Protein AF-A0A4Q7TFW2-F1 (afdb_monomer_lite)

Organism: NCBI:txid279828

Secondary structure (DSSP, 8-state):
---PPPEEEEEEEETTTTEEEEEEEETT-SS-EEEHHHHHHHTT------PEEEHHHHHHHHHH---TTHHHHHHHHHHHHHHIIIIIHHHHHHTPPPPP----SS-EEHHHHHHHHTTSTT----HHHIIIIIHHHTT-EEE-TTT--EEE-HHHHHTTSEEEE----TTT-----EEEE-HHHHHHHHHHTT--S----------------

Foldseek 3Di:
DPPAWDKAKWWDALPPPRAIKIWIDTHPDPAIWTQPVSLCVVLVHDDPDRDTHTPVRSLVVLVVRPDPCSVVCVVSVVVVRVVCVPPVVVVSVPPDDFDDDDDDPQWAALQRLQVLLVVQVLDHAHSCCVPPPVCVVVVQWDQDPRRSDIDGDPVCVVQVQWDFDQPQGPPGTGRPGGITGHPSNSVVVCVVSPGDDPRDPPPPPPPPPDPDD

Structure (mmCIF, N/CA/C/O backbone):
data_AF-A0A4Q7TFW2-F1
#
_entry.id   AF-A0A4Q7TFW2-F1
#
loop_
_atom_site.group_PDB
_atom_site.id
_atom_site.type_symbol
_atom_site.label_atom_id
_atom_site.label_alt_id
_atom_site.label_comp_id
_atom_site.label_asym_id
_atom_site.label_entity_id
_atom_site.label_seq_id
_atom_site.pdbx_PDB_ins_code
_atom_site.Cartn_x
_atom_site.Cartn_y
_atom_site.Cartn_z
_atom_site.occupancy
_atom_site.B_iso_or_equiv
_atom_site.auth_seq_id
_atom_site.auth_comp_id
_atom_site.auth_asym_id
_atom_site.auth_atom_id
_atom_site.pdbx_PDB_model_num
ATOM 1 N N . MET A 1 1 ? 25.626 -7.948 17.180 1.00 39.72 1 MET A N 1
ATOM 2 C CA . MET A 1 1 ? 24.316 -7.510 16.661 1.00 39.72 1 MET A CA 1
ATOM 3 C C . MET A 1 1 ? 24.510 -7.289 15.176 1.00 39.72 1 MET A C 1
ATOM 5 O O . MET A 1 1 ? 25.236 -6.366 14.837 1.00 39.72 1 MET A O 1
ATOM 9 N N . SER A 1 2 ? 24.007 -8.183 14.321 1.00 45.16 2 SER A N 1
ATOM 10 C CA . SER A 1 2 ? 23.973 -7.905 12.880 1.00 45.16 2 SER A CA 1
ATOM 11 C C . SER A 1 2 ? 23.025 -6.737 12.657 1.00 45.16 2 SER A C 1
ATOM 13 O O . SER A 1 2 ? 21.875 -6.816 13.081 1.00 45.16 2 SER A O 1
ATOM 15 N N . ASP A 1 3 ? 23.526 -5.660 12.060 1.00 54.50 3 ASP A N 1
ATOM 16 C CA . ASP A 1 3 ? 22.682 -4.598 11.518 1.00 54.50 3 ASP A CA 1
ATOM 17 C C . ASP A 1 3 ? 21.999 -5.224 10.293 1.00 54.50 3 ASP A C 1
ATOM 19 O O . ASP A 1 3 ? 22.669 -5.628 9.342 1.00 54.50 3 ASP A O 1
ATOM 23 N N . GLU A 1 4 ? 20.694 -5.469 10.378 1.00 55.97 4 GLU A N 1
ATOM 24 C CA . GLU A 1 4 ? 19.927 -6.014 9.259 1.00 55.97 4 GLU A CA 1
ATOM 25 C C . GLU A 1 4 ? 19.932 -4.975 8.122 1.00 55.97 4 GLU A C 1
ATOM 27 O O . GLU A 1 4 ? 19.722 -3.786 8.400 1.00 55.97 4 GLU A O 1
ATOM 32 N N . PRO A 1 5 ? 20.211 -5.369 6.864 1.00 62.34 5 PRO A N 1
ATOM 33 C CA . PRO A 1 5 ? 20.340 -4.418 5.768 1.00 62.34 5 PRO A CA 1
ATOM 34 C C . PRO A 1 5 ? 19.032 -3.646 5.593 1.00 62.34 5 PRO A C 1
ATOM 36 O O . PRO A 1 5 ? 17.952 -4.216 5.404 1.00 62.34 5 PRO A O 1
ATOM 39 N N . ARG A 1 6 ? 19.119 -2.318 5.689 1.00 64.69 6 ARG A N 1
ATOM 40 C CA . ARG A 1 6 ? 17.944 -1.451 5.594 1.00 64.69 6 ARG A CA 1
ATOM 41 C C . ARG A 1 6 ? 17.406 -1.485 4.177 1.00 64.69 6 ARG A C 1
ATOM 43 O O . ARG A 1 6 ? 18.142 -1.229 3.235 1.00 64.69 6 ARG A O 1
ATOM 50 N N . THR A 1 7 ? 16.113 -1.746 4.046 1.00 69.62 7 THR A N 1
ATOM 51 C CA . THR A 1 7 ? 15.434 -1.771 2.750 1.00 69.62 7 THR A CA 1
ATOM 52 C C . THR A 1 7 ? 14.364 -0.689 2.698 1.00 69.62 7 THR A C 1
ATOM 54 O O . THR A 1 7 ? 13.532 -0.577 3.600 1.00 69.62 7 THR A O 1
ATOM 57 N N . VAL A 1 8 ? 14.388 0.112 1.637 1.00 66.62 8 VAL A N 1
ATOM 58 C CA . VAL A 1 8 ? 13.421 1.170 1.341 1.00 66.62 8 VAL A CA 1
ATOM 59 C C . VAL A 1 8 ? 12.729 0.838 0.029 1.00 66.62 8 VAL A C 1
ATOM 61 O O . VAL A 1 8 ? 13.371 0.428 -0.933 1.00 66.62 8 VAL A O 1
ATOM 64 N N . VAL A 1 9 ? 11.413 1.032 -0.015 1.00 69.88 9 VAL A N 1
ATOM 65 C CA . VAL A 1 9 ? 10.623 0.867 -1.236 1.00 69.88 9 VAL A CA 1
ATOM 66 C C . VAL A 1 9 ? 10.105 2.222 -1.677 1.00 69.88 9 VAL A C 1
ATOM 68 O O . VAL A 1 9 ? 9.519 2.952 -0.875 1.00 69.88 9 VAL A O 1
ATOM 71 N N . VAL A 1 10 ? 10.335 2.551 -2.944 1.00 69.94 10 VAL A N 1
ATOM 72 C CA . VAL A 1 10 ? 9.987 3.834 -3.551 1.00 69.94 10 VAL A CA 1
ATOM 73 C C . VAL A 1 10 ? 9.070 3.583 -4.748 1.00 69.94 10 VAL A C 1
ATOM 75 O O . VAL A 1 10 ? 9.513 2.981 -5.726 1.00 69.94 10 VAL A O 1
ATOM 78 N N . PRO A 1 11 ? 7.794 3.994 -4.688 1.00 69.62 11 PRO A N 1
ATOM 79 C CA . PRO A 1 11 ? 6.887 3.911 -5.822 1.00 69.62 11 PRO A CA 1
ATOM 80 C C . PRO A 1 11 ? 7.123 5.064 -6.804 1.00 69.62 11 PRO A C 1
ATOM 82 O O . PRO A 1 11 ? 7.264 6.219 -6.398 1.00 69.62 11 PRO A O 1
ATOM 85 N N . PHE A 1 12 ? 7.094 4.746 -8.095 1.00 73.88 12 PHE A N 1
ATOM 86 C CA . PHE A 1 12 ? 7.131 5.690 -9.205 1.00 73.88 12 PHE A CA 1
ATOM 87 C C . PHE A 1 12 ? 5.890 5.509 -10.070 1.00 73.88 12 PHE A C 1
ATOM 89 O O . PHE A 1 12 ? 5.666 4.441 -10.637 1.00 73.88 12 PHE A O 1
ATOM 96 N N . ARG A 1 13 ? 5.088 6.571 -10.181 1.00 77.06 13 ARG A N 1
ATOM 97 C CA . ARG A 1 13 ? 3.899 6.595 -11.035 1.00 77.06 13 ARG A CA 1
ATOM 98 C C . ARG A 1 13 ? 4.327 6.721 -12.493 1.00 77.06 13 ARG A C 1
ATOM 100 O O . ARG A 1 13 ? 4.924 7.734 -12.863 1.00 77.06 13 ARG A O 1
ATOM 107 N N . TRP A 1 14 ? 3.950 5.760 -13.326 1.00 80.12 14 TRP A N 1
ATOM 108 C CA . TRP A 1 14 ? 3.997 5.921 -14.773 1.00 80.12 14 TRP A CA 1
ATOM 109 C C . TRP A 1 14 ? 2.780 6.740 -15.214 1.00 80.12 14 TRP A C 1
ATOM 111 O O . TRP A 1 14 ? 1.643 6.262 -15.323 1.00 80.12 14 TRP A O 1
ATOM 121 N N . THR A 1 15 ? 3.000 8.048 -15.332 1.00 65.94 15 THR A N 1
ATOM 122 C CA . THR A 1 15 ? 1.956 9.030 -15.637 1.00 65.94 15 THR A CA 1
ATOM 123 C C . THR A 1 15 ? 1.369 8.782 -17.022 1.00 65.94 15 THR A C 1
ATOM 125 O O . THR A 1 15 ? 2.116 8.548 -17.960 1.00 65.94 15 THR A O 1
ATOM 128 N N . GLY A 1 16 ? 0.041 8.851 -17.152 1.00 67.19 16 GLY A N 1
ATOM 129 C CA . GLY A 1 16 ? -0.677 8.520 -18.393 1.00 67.19 16 GLY A CA 1
ATOM 130 C C . GLY A 1 16 ? -1.259 7.103 -18.405 1.00 67.19 16 GLY A C 1
ATOM 131 O O . GLY A 1 16 ? -2.337 6.908 -18.954 1.00 67.19 16 GLY A O 1
ATOM 132 N N . HIS A 1 17 ? -0.627 6.166 -17.689 1.00 73.25 17 HIS A N 1
ATOM 133 C CA . HIS A 1 17 ? -1.047 4.755 -17.626 1.00 73.25 17 HIS A CA 1
ATOM 134 C C . HIS A 1 17 ? -1.667 4.372 -16.287 1.00 73.25 17 HIS A C 1
ATOM 136 O O . HIS A 1 17 ? -2.417 3.410 -16.175 1.00 73.25 17 HIS A O 1
ATOM 142 N N . GLY A 1 18 ? -1.389 5.157 -15.248 1.00 66.94 18 GLY A N 1
ATOM 143 C CA . GLY A 1 18 ? -1.982 4.944 -13.935 1.00 66.94 18 GLY A CA 1
ATOM 144 C C . GLY A 1 18 ? -1.432 3.721 -13.193 1.00 66.94 18 GLY A C 1
ATOM 1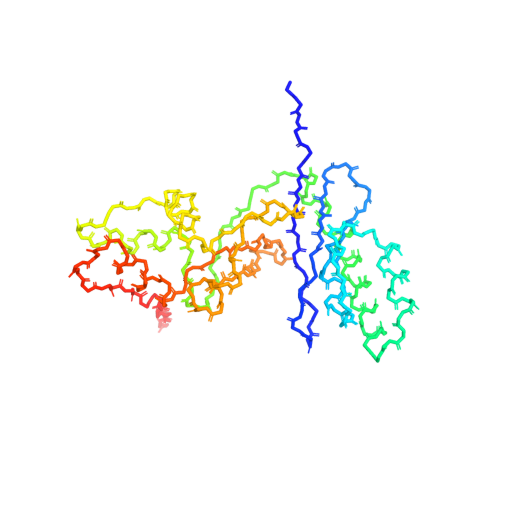45 O O . GLY A 1 18 ? -2.080 3.227 -12.269 1.00 66.94 18 GLY A O 1
ATOM 146 N N . ILE A 1 19 ? -0.240 3.273 -13.584 1.00 74.94 19 ILE A N 1
ATOM 147 C CA . ILE A 1 19 ? 0.469 2.122 -13.026 1.00 74.94 19 ILE A CA 1
ATOM 148 C C . ILE A 1 19 ? 1.628 2.634 -12.173 1.00 74.94 19 ILE A C 1
ATOM 150 O O . ILE A 1 19 ? 2.285 3.614 -12.529 1.00 74.94 19 ILE A O 1
ATOM 154 N N . ASP A 1 20 ? 1.871 1.978 -11.044 1.00 78.25 20 ASP A N 1
ATOM 155 C CA . ASP A 1 20 ? 2.991 2.289 -10.162 1.00 78.25 20 ASP A CA 1
ATOM 156 C C . ASP A 1 20 ? 4.046 1.206 -10.265 1.00 78.25 20 ASP A C 1
ATOM 158 O O . ASP A 1 20 ? 3.743 0.027 -10.103 1.00 78.25 20 ASP A O 1
ATOM 162 N N . ILE A 1 21 ? 5.288 1.622 -10.476 1.00 81.62 21 ILE A N 1
ATOM 163 C CA . ILE A 1 21 ? 6.451 0.747 -10.451 1.00 81.62 21 ILE A CA 1
ATOM 164 C C . ILE A 1 21 ? 7.242 1.024 -9.191 1.00 81.62 21 ILE A C 1
ATOM 166 O O . ILE A 1 21 ? 7.666 2.152 -8.936 1.00 81.62 21 ILE A O 1
ATOM 170 N N . ARG A 1 22 ? 7.481 -0.010 -8.397 1.00 83.12 22 ARG A N 1
ATOM 171 C CA . ARG A 1 22 ? 8.234 0.128 -7.157 1.00 83.12 22 ARG A CA 1
ATOM 172 C C . ARG A 1 22 ? 9.684 -0.258 -7.351 1.00 83.12 22 ARG A C 1
ATOM 174 O O . ARG A 1 22 ? 9.989 -1.379 -7.753 1.00 83.12 22 ARG A O 1
ATOM 181 N N . ALA A 1 23 ? 10.566 0.663 -6.983 1.00 83.38 23 ALA A N 1
ATOM 182 C CA . ALA A 1 23 ? 11.975 0.389 -6.778 1.00 83.38 23 ALA A CA 1
ATOM 183 C C . ALA A 1 23 ? 12.216 -0.042 -5.327 1.00 83.38 23 ALA A C 1
ATOM 185 O O . ALA A 1 23 ? 11.677 0.546 -4.388 1.00 83.38 23 ALA A O 1
ATOM 186 N N . VAL A 1 24 ? 13.047 -1.055 -5.143 1.00 80.19 24 VAL A N 1
ATOM 187 C CA . VAL A 1 24 ? 13.539 -1.548 -3.864 1.00 80.19 24 VAL A CA 1
ATOM 188 C C . VAL A 1 24 ? 15.018 -1.206 -3.778 1.00 80.19 24 VAL A C 1
ATOM 190 O O . VAL A 1 24 ? 15.811 -1.559 -4.650 1.00 80.19 24 VAL A O 1
ATOM 193 N N . LEU A 1 25 ? 15.365 -0.483 -2.722 1.00 76.81 25 LEU A N 1
ATOM 194 C CA . LEU A 1 25 ? 16.707 -0.013 -2.427 1.00 76.81 25 LEU A CA 1
ATOM 195 C C . LEU A 1 25 ? 17.148 -0.647 -1.117 1.00 76.81 25 LEU A C 1
ATOM 197 O O . LEU A 1 25 ? 16.555 -0.377 -0.070 1.00 76.81 25 LEU A O 1
ATOM 201 N N . THR A 1 26 ? 18.180 -1.473 -1.176 1.00 75.31 26 THR A N 1
ATOM 202 C CA . THR A 1 26 ? 18.729 -2.155 -0.007 1.00 75.31 26 THR A CA 1
ATOM 203 C C . THR A 1 26 ? 20.123 -1.618 0.286 1.00 75.31 26 THR A C 1
ATOM 205 O O . THR A 1 26 ? 20.931 -1.430 -0.618 1.00 75.31 26 THR A O 1
ATOM 208 N N . ASP A 1 27 ? 20.399 -1.332 1.556 1.00 66.31 27 ASP A N 1
ATOM 209 C CA . ASP A 1 27 ? 21.716 -0.896 2.012 1.00 66.31 27 ASP A CA 1
ATOM 210 C C . ASP A 1 27 ? 22.782 -1.933 1.625 1.00 66.31 27 ASP A C 1
ATOM 212 O O . ASP A 1 27 ? 22.663 -3.113 1.963 1.00 66.31 27 ASP A O 1
ATOM 216 N N . GLY A 1 28 ? 23.803 -1.487 0.892 1.00 69.38 28 GLY A N 1
ATOM 217 C CA . GLY A 1 28 ? 24.859 -2.336 0.338 1.00 69.38 28 GLY A CA 1
ATOM 218 C C . GLY A 1 28 ? 24.648 -2.810 -1.106 1.00 69.38 28 GLY A C 1
ATOM 219 O O . GLY A 1 28 ? 25.617 -3.277 -1.706 1.00 69.38 28 GLY A O 1
ATOM 220 N N . ASP A 1 29 ? 23.457 -2.652 -1.693 1.00 74.06 29 ASP A N 1
ATOM 221 C CA . ASP A 1 29 ? 23.260 -2.910 -3.125 1.00 74.06 29 ASP A CA 1
ATOM 222 C C . ASP A 1 29 ? 23.855 -1.760 -3.958 1.00 74.06 29 ASP A C 1
ATOM 224 O O . ASP A 1 29 ? 23.787 -0.588 -3.585 1.00 74.06 29 ASP A O 1
ATOM 228 N N . SER A 1 30 ? 24.463 -2.089 -5.101 1.00 74.88 30 SER A N 1
ATOM 229 C CA . SER A 1 30 ? 25.067 -1.105 -6.014 1.00 74.88 30 SER A CA 1
ATOM 230 C C . SER A 1 30 ? 24.063 -0.438 -6.955 1.00 74.88 30 SER A C 1
ATOM 232 O O . SER A 1 30 ? 24.397 0.546 -7.610 1.00 74.88 30 SER A O 1
ATOM 234 N N . GLU A 1 31 ? 22.855 -0.989 -7.064 1.00 80.06 31 GLU A N 1
ATOM 235 C CA . GLU A 1 31 ? 21.799 -0.506 -7.949 1.00 80.06 31 GLU A CA 1
ATOM 236 C C . GLU A 1 31 ? 20.410 -0.784 -7.355 1.00 80.06 31 GLU A C 1
ATOM 238 O O . GLU A 1 31 ? 20.258 -1.713 -6.558 1.00 80.06 31 GLU A O 1
ATOM 243 N N . PRO A 1 32 ? 19.382 0.001 -7.727 1.00 83.81 32 PRO A N 1
ATOM 244 C CA . PRO A 1 32 ? 18.005 -0.329 -7.391 1.00 83.81 32 PRO A CA 1
ATOM 245 C C . PRO A 1 32 ? 17.560 -1.619 -8.076 1.00 83.81 32 PRO A C 1
ATOM 247 O O . PRO A 1 32 ? 17.906 -1.889 -9.230 1.00 83.81 32 PRO A O 1
ATOM 250 N N . ARG A 1 33 ? 16.685 -2.355 -7.396 1.00 88.69 33 ARG A N 1
ATOM 251 C CA . ARG A 1 33 ? 15.890 -3.422 -8.010 1.00 88.69 33 ARG A CA 1
ATOM 252 C C . ARG A 1 33 ? 14.442 -2.983 -8.151 1.00 88.69 33 ARG A C 1
ATOM 254 O O . ARG A 1 33 ? 14.009 -2.065 -7.468 1.00 88.69 33 ARG A O 1
ATOM 261 N N . PHE A 1 34 ? 13.671 -3.645 -8.998 1.00 89.31 34 PHE A N 1
ATOM 262 C CA . PHE A 1 34 ? 12.290 -3.286 -9.300 1.00 89.31 34 PHE A CA 1
ATOM 263 C C . PHE A 1 34 ? 11.362 -4.464 -9.059 1.00 89.31 34 PHE A C 1
ATOM 265 O O . PHE A 1 34 ? 11.713 -5.608 -9.328 1.00 89.31 34 PHE A O 1
ATOM 272 N N . VAL A 1 35 ? 10.170 -4.193 -8.542 1.00 86.44 35 VAL A N 1
ATOM 273 C CA . VAL A 1 35 ? 9.173 -5.231 -8.280 1.00 86.44 35 VAL A CA 1
ATOM 274 C C . VAL A 1 35 ? 8.671 -5.794 -9.611 1.00 86.44 35 VAL A C 1
ATOM 276 O O . VAL A 1 35 ? 7.970 -5.105 -10.348 1.00 86.44 35 VAL A O 1
ATOM 279 N N . GLY A 1 36 ? 9.024 -7.048 -9.912 1.00 88.38 36 GLY A N 1
ATOM 280 C CA . GLY A 1 36 ? 8.678 -7.723 -11.165 1.00 88.38 36 GLY A CA 1
ATOM 281 C C . GLY A 1 36 ? 7.199 -7.607 -11.539 1.00 88.38 36 GLY A C 1
ATOM 282 O O . GLY A 1 36 ? 6.921 -7.131 -12.640 1.00 88.38 36 GLY A O 1
ATOM 283 N N . PRO A 1 37 ? 6.247 -7.940 -10.643 1.00 86.31 37 PRO A N 1
ATOM 284 C CA . PRO A 1 37 ? 4.815 -7.825 -10.924 1.00 86.31 37 PRO A CA 1
ATOM 285 C C . PRO A 1 37 ? 4.367 -6.453 -11.435 1.00 86.31 37 PRO A C 1
ATOM 287 O O . PRO A 1 37 ? 3.483 -6.380 -12.288 1.00 86.31 37 PRO A O 1
ATOM 290 N N . ASP A 1 38 ? 4.982 -5.369 -10.958 1.00 87.06 38 ASP A N 1
ATOM 291 C CA . ASP A 1 38 ? 4.649 -4.018 -11.410 1.00 87.06 38 ASP A CA 1
ATOM 292 C C . ASP A 1 38 ? 5.079 -3.822 -12.876 1.00 87.06 38 ASP A C 1
ATOM 294 O O . ASP A 1 38 ? 4.336 -3.259 -13.677 1.00 87.06 38 ASP A O 1
ATOM 298 N N . ILE A 1 39 ? 6.256 -4.346 -13.245 1.00 90.31 39 ILE A N 1
ATOM 299 C CA . ILE A 1 39 ? 6.792 -4.297 -14.613 1.00 90.31 39 ILE A CA 1
ATOM 300 C C . ILE A 1 39 ? 5.943 -5.151 -15.557 1.00 90.31 39 ILE A C 1
ATOM 302 O O . ILE A 1 39 ? 5.602 -4.697 -16.645 1.00 90.31 39 ILE A O 1
ATOM 306 N N . TYR A 1 40 ? 5.562 -6.366 -15.150 1.00 88.44 40 TYR A N 1
ATOM 307 C CA . TYR A 1 40 ? 4.668 -7.205 -15.955 1.00 88.44 40 TYR A CA 1
ATOM 308 C C . TYR A 1 40 ? 3.305 -6.536 -16.145 1.00 88.44 40 TYR A C 1
ATOM 310 O O . TYR A 1 40 ? 2.808 -6.503 -17.267 1.00 88.44 40 TYR A O 1
ATOM 318 N N . THR A 1 41 ? 2.757 -5.911 -15.098 1.00 85.44 41 THR A N 1
ATOM 319 C CA . THR A 1 41 ? 1.509 -5.136 -15.186 1.00 85.44 41 THR A CA 1
ATOM 320 C C . THR A 1 41 ? 1.635 -3.978 -16.176 1.00 85.44 41 THR A C 1
ATOM 322 O O . THR A 1 41 ? 0.765 -3.813 -17.025 1.00 85.44 41 THR A O 1
ATOM 325 N N . ALA A 1 42 ? 2.729 -3.211 -16.123 1.00 85.81 42 ALA A N 1
ATOM 326 C CA . ALA A 1 42 ? 2.992 -2.121 -17.067 1.00 85.81 42 ALA A CA 1
ATOM 327 C C . ALA A 1 42 ? 3.161 -2.587 -18.515 1.00 85.81 42 ALA A C 1
ATOM 329 O O . ALA A 1 42 ? 2.886 -1.837 -19.442 1.00 85.81 42 ALA A O 1
ATOM 330 N N . LEU A 1 43 ? 3.598 -3.824 -18.725 1.00 85.50 43 LEU A N 1
ATOM 331 C CA . LEU A 1 43 ? 3.711 -4.410 -20.055 1.00 85.50 43 LEU A CA 1
ATOM 332 C C . LEU A 1 43 ? 2.447 -5.165 -20.492 1.00 85.50 43 LEU A C 1
ATOM 334 O O . LEU A 1 43 ? 2.464 -5.777 -21.560 1.00 85.50 43 LEU A O 1
ATOM 338 N N . GLU A 1 44 ? 1.377 -5.125 -19.687 1.00 85.19 44 GLU A N 1
ATOM 339 C CA . GLU A 1 44 ? 0.134 -5.887 -19.877 1.00 85.19 44 GLU A CA 1
ATOM 340 C C . GLU A 1 44 ? 0.381 -7.403 -20.010 1.00 85.19 44 GLU A C 1
ATOM 342 O O . GLU A 1 44 ? -0.320 -8.132 -20.716 1.00 85.19 44 GLU A O 1
ATOM 347 N N . LEU A 1 45 ? 1.411 -7.892 -19.320 1.00 83.19 45 LEU A N 1
ATOM 348 C CA . LEU A 1 45 ? 1.804 -9.292 -19.296 1.00 83.19 45 LEU A CA 1
ATOM 349 C C . LEU A 1 45 ? 1.193 -9.991 -18.084 1.00 83.19 45 LEU A C 1
ATOM 351 O O . LEU A 1 45 ? 1.204 -9.478 -16.966 1.00 83.19 45 LEU A O 1
ATOM 355 N N . ILE A 1 46 ? 0.709 -11.210 -18.307 1.00 76.19 46 ILE A N 1
ATOM 356 C CA . ILE A 1 46 ? 0.285 -12.106 -17.233 1.00 76.19 46 ILE A CA 1
ATOM 357 C C . ILE A 1 46 ? 1.505 -12.934 -16.827 1.00 76.19 46 ILE A C 1
ATOM 359 O O . ILE A 1 46 ? 1.927 -13.811 -17.580 1.00 76.19 46 ILE A O 1
ATOM 363 N N . ASP A 1 47 ? 2.067 -12.653 -15.654 1.00 75.25 47 ASP A N 1
ATOM 364 C CA . ASP A 1 47 ? 3.161 -13.429 -15.068 1.00 75.25 47 ASP A CA 1
ATOM 365 C C . ASP A 1 47 ? 2.999 -13.493 -13.539 1.00 75.25 47 ASP A C 1
ATOM 367 O O . ASP A 1 47 ? 2.627 -12.511 -12.897 1.00 75.25 47 ASP A O 1
ATOM 371 N N . ASP A 1 48 ? 3.286 -14.661 -12.964 1.00 65.38 48 ASP A N 1
ATOM 372 C CA . ASP A 1 48 ? 3.308 -14.897 -11.518 1.00 65.38 48 ASP A CA 1
ATOM 373 C C . ASP A 1 48 ? 4.691 -14.617 -10.905 1.00 65.38 48 ASP A C 1
ATOM 375 O O . ASP A 1 48 ? 4.904 -14.858 -9.714 1.00 65.38 48 ASP A O 1
ATOM 379 N N . ASN A 1 49 ? 5.649 -14.138 -11.701 1.00 72.75 49 ASN A N 1
ATOM 380 C CA . ASN A 1 49 ? 6.997 -13.817 -11.266 1.00 72.75 49 ASN A CA 1
ATOM 381 C C . ASN A 1 49 ? 6.981 -12.780 -10.132 1.00 72.75 49 ASN A C 1
ATOM 383 O O . ASN A 1 49 ? 6.569 -11.636 -10.315 1.00 72.75 49 ASN A O 1
ATOM 387 N N . ARG A 1 50 ? 7.461 -13.189 -8.951 1.00 75.44 50 ARG A N 1
ATOM 388 C CA . ARG A 1 50 ? 7.539 -12.358 -7.735 1.00 75.44 50 ARG A CA 1
ATOM 389 C C . ARG A 1 50 ? 8.951 -11.863 -7.440 1.00 75.44 50 ARG A C 1
ATOM 391 O O . ARG A 1 50 ? 9.215 -11.413 -6.326 1.00 75.44 50 ARG A O 1
ATOM 398 N N . ASP A 1 51 ? 9.849 -11.967 -8.406 1.00 86.62 51 ASP A N 1
ATOM 399 C CA . ASP A 1 51 ? 11.241 -11.598 -8.229 1.00 86.62 51 ASP A CA 1
ATOM 400 C C . ASP A 1 51 ? 11.432 -10.082 -8.315 1.00 86.62 51 ASP A C 1
ATOM 402 O O . ASP A 1 51 ? 10.626 -9.326 -8.872 1.00 86.62 51 ASP A O 1
ATOM 406 N N . LEU A 1 52 ? 12.542 -9.639 -7.734 1.00 86.44 52 LEU A N 1
ATOM 407 C CA . LEU A 1 52 ? 13.059 -8.297 -7.929 1.00 86.44 52 LEU A CA 1
ATOM 408 C C . LEU A 1 52 ? 13.962 -8.292 -9.161 1.00 86.44 52 LEU A C 1
ATOM 410 O O . LEU A 1 52 ? 14.939 -9.036 -9.205 1.00 86.44 52 LEU A O 1
ATOM 414 N N . LEU A 1 53 ? 13.651 -7.431 -10.123 1.00 91.56 53 LEU A N 1
ATOM 415 C CA . LEU A 1 53 ? 14.380 -7.292 -11.377 1.00 91.56 53 LEU A CA 1
ATOM 416 C C . LEU A 1 53 ? 15.434 -6.190 -11.269 1.00 91.56 53 LEU A C 1
ATOM 418 O O . LEU A 1 53 ? 15.155 -5.086 -10.805 1.00 91.56 53 LEU A O 1
ATOM 422 N N . THR A 1 54 ? 16.641 -6.467 -11.734 1.00 91.81 54 THR A N 1
ATOM 423 C CA . THR A 1 54 ? 17.669 -5.448 -11.980 1.00 91.81 54 THR A CA 1
ATOM 424 C C . THR A 1 54 ? 17.250 -4.515 -13.116 1.00 91.81 54 THR A C 1
ATOM 426 O O . THR A 1 54 ? 16.391 -4.845 -13.940 1.00 91.81 54 THR A O 1
ATOM 429 N N . VAL A 1 55 ? 17.906 -3.357 -13.224 1.00 90.19 55 VAL A N 1
ATOM 430 C CA . VAL A 1 55 ? 17.728 -2.444 -14.369 1.00 90.19 55 VAL A CA 1
ATOM 431 C C . VAL A 1 55 ? 17.928 -3.186 -15.694 1.00 90.19 55 VAL A C 1
ATOM 433 O O . VAL A 1 55 ? 17.132 -3.037 -16.623 1.00 90.19 55 VAL A O 1
ATOM 436 N N . ALA A 1 56 ? 18.978 -4.008 -15.779 1.00 90.94 56 ALA A N 1
ATOM 437 C CA . ALA A 1 56 ? 19.300 -4.766 -16.982 1.00 90.94 56 ALA A CA 1
ATOM 438 C C . ALA A 1 56 ? 18.192 -5.766 -17.345 1.00 90.94 56 ALA A C 1
ATOM 440 O O . ALA A 1 56 ? 17.831 -5.882 -18.517 1.00 90.94 56 ALA A O 1
ATOM 441 N N . GLU A 1 57 ? 17.619 -6.453 -16.355 1.00 93.38 57 GLU A N 1
ATOM 442 C CA . GLU A 1 57 ? 16.516 -7.393 -16.562 1.00 93.38 57 GLU A CA 1
ATOM 443 C C . GLU A 1 57 ? 15.229 -6.694 -16.995 1.00 93.38 57 GLU A C 1
ATOM 445 O O . GLU A 1 57 ? 14.572 -7.190 -17.910 1.00 93.38 57 GLU A O 1
ATOM 450 N N . VAL A 1 58 ? 14.898 -5.531 -16.418 1.00 92.50 58 VAL A N 1
ATOM 451 C CA . VAL A 1 58 ? 13.748 -4.723 -16.861 1.00 92.50 58 VAL A CA 1
ATOM 452 C C . VAL A 1 58 ? 13.927 -4.311 -18.320 1.00 92.50 58 VAL A C 1
ATOM 454 O O . VAL A 1 58 ? 13.058 -4.580 -19.146 1.00 92.50 58 VAL A O 1
ATOM 457 N N . VAL A 1 59 ? 15.078 -3.737 -18.680 1.00 92.38 59 VAL A N 1
ATOM 458 C CA . VAL A 1 59 ? 15.359 -3.319 -20.063 1.00 92.38 59 VAL A CA 1
ATOM 459 C C . VAL A 1 59 ? 15.317 -4.514 -21.021 1.00 92.38 59 VAL A C 1
ATOM 461 O O . VAL A 1 59 ? 14.746 -4.421 -22.110 1.00 92.38 59 VAL A O 1
ATOM 464 N N . ALA A 1 60 ? 15.883 -5.658 -20.632 1.00 91.88 60 ALA A N 1
ATOM 465 C CA . ALA A 1 60 ? 15.841 -6.878 -21.433 1.00 91.88 60 ALA A CA 1
ATOM 466 C C . ALA A 1 60 ? 14.418 -7.442 -21.574 1.00 91.88 60 ALA A C 1
ATOM 468 O O . ALA A 1 60 ? 14.068 -7.971 -22.628 1.00 91.88 60 ALA A O 1
ATOM 469 N N . LEU A 1 61 ? 13.590 -7.354 -20.532 1.00 90.25 61 LEU A N 1
ATOM 470 C CA . LEU A 1 61 ? 12.187 -7.758 -20.567 1.00 90.25 61 LEU A CA 1
ATOM 471 C C . LEU A 1 61 ? 11.394 -6.864 -21.522 1.00 90.25 61 LEU A C 1
ATOM 473 O O . LEU A 1 61 ? 10.831 -7.364 -22.489 1.00 90.25 61 LEU A O 1
ATOM 477 N N . VAL A 1 62 ? 11.446 -5.548 -21.328 1.00 89.69 62 VAL A N 1
ATOM 478 C CA . VAL A 1 62 ? 10.740 -4.562 -22.159 1.00 89.69 62 VAL A CA 1
ATOM 479 C C . VAL A 1 62 ? 11.157 -4.670 -23.634 1.00 89.69 62 VAL A C 1
ATOM 481 O O . VAL A 1 62 ? 10.327 -4.600 -24.534 1.00 89.69 62 VAL A O 1
ATOM 484 N N . ASN A 1 63 ? 12.440 -4.922 -23.919 1.00 89.12 63 ASN A N 1
ATOM 485 C CA . ASN A 1 63 ? 12.918 -5.108 -25.293 1.00 89.12 63 ASN A CA 1
ATOM 486 C C . ASN A 1 63 ? 12.455 -6.414 -25.956 1.00 89.12 63 ASN A C 1
ATOM 488 O O . ASN A 1 63 ? 12.427 -6.478 -27.185 1.00 89.12 63 ASN A O 1
ATOM 492 N N . ARG A 1 64 ? 12.095 -7.445 -25.181 1.00 86.06 64 ARG A N 1
ATOM 493 C CA . ARG A 1 64 ? 11.532 -8.696 -25.716 1.00 86.06 64 ARG A CA 1
ATOM 494 C C . ARG A 1 64 ? 10.077 -8.543 -26.160 1.00 86.06 64 ARG A C 1
ATOM 496 O O . ARG A 1 64 ? 9.629 -9.340 -26.981 1.00 86.06 64 ARG A O 1
ATOM 503 N N . PHE A 1 65 ? 9.373 -7.522 -25.673 1.00 76.75 65 PHE A N 1
ATOM 504 C CA . PHE A 1 65 ? 7.958 -7.291 -25.954 1.00 76.75 65 PHE A CA 1
ATOM 505 C C . PHE A 1 65 ? 7.758 -5.936 -26.646 1.00 76.75 65 PHE A C 1
ATOM 507 O O . PHE A 1 65 ? 7.610 -4.910 -25.984 1.00 76.75 65 PHE A O 1
ATOM 514 N N . PRO A 1 66 ? 7.769 -5.892 -27.990 1.00 66.12 66 PRO A N 1
ATOM 515 C CA . PRO A 1 66 ? 7.503 -4.671 -28.736 1.00 66.12 66 PRO A CA 1
ATOM 516 C C . PRO A 1 66 ? 5.996 -4.366 -28.718 1.00 66.12 66 PRO A C 1
ATOM 518 O O . PRO A 1 66 ? 5.300 -4.617 -29.697 1.00 66.12 66 PRO A O 1
ATOM 521 N N . ASN A 1 67 ? 5.489 -3.860 -27.594 1.00 73.31 67 ASN A N 1
ATOM 522 C CA . ASN A 1 67 ? 4.165 -3.244 -27.519 1.00 73.31 67 ASN A CA 1
ATOM 523 C C . ASN A 1 67 ? 4.254 -1.750 -27.899 1.00 73.31 67 ASN A C 1
ATOM 525 O O . ASN A 1 67 ? 5.345 -1.172 -27.952 1.00 73.31 67 ASN A O 1
ATOM 529 N N . GLU A 1 68 ? 3.114 -1.117 -28.191 1.00 75.12 68 GLU A N 1
ATOM 530 C CA . GLU A 1 68 ? 3.065 0.310 -28.564 1.00 75.12 68 GLU A CA 1
ATOM 531 C C . GLU A 1 68 ? 3.601 1.221 -27.447 1.00 75.12 68 GLU A C 1
ATOM 533 O O . GLU A 1 68 ? 4.162 2.281 -27.718 1.00 75.12 68 GLU A O 1
ATOM 538 N N . GLN A 1 69 ? 3.514 0.760 -26.199 1.00 75.50 69 GLN A N 1
ATOM 539 C CA . GLN A 1 69 ? 3.925 1.493 -25.006 1.00 75.50 69 GLN A CA 1
ATOM 540 C C . GLN A 1 69 ? 5.430 1.344 -24.687 1.00 75.50 69 GLN A C 1
ATOM 542 O O . GLN A 1 69 ? 5.949 2.017 -23.799 1.00 75.50 69 GLN A O 1
ATOM 547 N N . ARG A 1 70 ? 6.174 0.501 -25.423 1.00 84.75 70 ARG A N 1
ATOM 548 C CA . ARG A 1 70 ? 7.570 0.132 -25.122 1.00 84.75 70 ARG A CA 1
ATOM 549 C C . ARG A 1 70 ? 8.498 1.338 -25.035 1.00 84.75 70 ARG A C 1
ATOM 551 O O . ARG A 1 70 ? 9.305 1.434 -24.115 1.00 84.75 70 ARG A O 1
ATOM 558 N N . LEU A 1 71 ? 8.449 2.215 -26.039 1.00 85.31 71 LEU A N 1
ATOM 559 C CA . LEU A 1 71 ? 9.342 3.376 -26.102 1.00 85.31 71 LEU A CA 1
ATOM 560 C C . LEU A 1 71 ? 9.002 4.386 -25.010 1.00 85.31 71 LEU A C 1
ATOM 562 O O . LEU A 1 71 ? 9.909 4.921 -24.382 1.00 85.31 71 LEU A O 1
ATOM 566 N N . GLU A 1 72 ? 7.713 4.597 -24.759 1.00 87.44 72 GLU A N 1
ATOM 567 C CA . GLU A 1 72 ? 7.236 5.472 -23.692 1.00 87.44 72 GLU A CA 1
ATOM 568 C C . GLU A 1 72 ? 7.687 4.965 -22.319 1.00 87.44 72 GLU A C 1
ATOM 570 O O . GLU A 1 72 ? 8.253 5.731 -21.540 1.00 87.44 72 GLU A O 1
ATOM 575 N N . PHE A 1 73 ? 7.530 3.663 -22.061 1.00 89.06 73 PHE A N 1
ATOM 576 C CA . PHE A 1 73 ? 7.993 3.039 -20.829 1.00 89.06 73 PHE A CA 1
ATOM 577 C C . PHE A 1 73 ? 9.506 3.176 -20.663 1.00 89.06 73 PHE A C 1
ATOM 579 O O . PHE A 1 73 ? 9.961 3.554 -19.592 1.00 89.06 73 PHE A O 1
ATOM 586 N N . LEU A 1 74 ? 10.305 2.894 -21.700 1.00 90.56 74 LEU A N 1
ATOM 587 C CA . LEU A 1 74 ? 11.769 2.982 -21.606 1.00 90.56 74 LEU A CA 1
ATOM 588 C C . LEU A 1 74 ? 12.264 4.410 -21.365 1.00 90.56 74 LEU A C 1
ATOM 590 O O . LEU A 1 74 ? 13.219 4.583 -20.613 1.00 90.56 74 LEU A O 1
ATOM 594 N N . VAL A 1 75 ? 11.634 5.413 -21.984 1.00 87.75 75 VAL A N 1
ATOM 595 C CA . VAL A 1 75 ? 11.967 6.827 -21.752 1.00 87.75 75 VAL A CA 1
ATOM 596 C C . VAL A 1 75 ? 11.669 7.200 -20.306 1.00 87.75 75 VAL A C 1
ATOM 598 O O . VAL A 1 75 ? 12.561 7.654 -19.596 1.00 87.75 75 VAL A O 1
ATOM 601 N N . TRP A 1 76 ? 10.448 6.926 -19.847 1.00 88.06 76 TRP A N 1
ATOM 602 C CA . TRP A 1 76 ? 10.047 7.188 -18.468 1.00 88.06 76 TRP A CA 1
ATOM 603 C C . TRP A 1 76 ? 10.922 6.422 -17.457 1.00 88.06 76 TRP A C 1
ATOM 605 O O . TRP A 1 76 ? 11.376 6.979 -16.461 1.00 88.06 76 TRP A O 1
ATOM 615 N N . PHE A 1 77 ? 11.226 5.151 -17.722 1.00 89.75 77 PHE A N 1
ATOM 616 C CA . PHE A 1 77 ? 12.035 4.314 -16.838 1.00 89.75 77 PHE A CA 1
ATOM 617 C C . PHE A 1 77 ? 13.489 4.794 -16.752 1.00 89.75 77 PHE A C 1
ATOM 619 O O . PHE A 1 77 ? 14.092 4.717 -15.681 1.00 89.75 77 PHE A O 1
ATOM 626 N N . ASP A 1 78 ? 14.061 5.315 -17.844 1.00 87.12 78 ASP A N 1
ATOM 627 C CA . ASP A 1 78 ? 15.407 5.893 -17.813 1.00 87.12 78 ASP A CA 1
ATOM 628 C C . ASP A 1 78 ? 15.462 7.170 -16.962 1.00 87.12 78 ASP A C 1
ATOM 630 O O . ASP A 1 78 ? 16.414 7.345 -16.201 1.00 87.12 78 ASP A O 1
ATOM 634 N N . GLU A 1 79 ? 14.419 8.008 -16.998 1.00 80.62 79 GLU A N 1
ATOM 635 C CA . GLU A 1 79 ? 14.298 9.175 -16.110 1.00 80.62 79 GLU A CA 1
ATOM 636 C C . GLU A 1 79 ? 14.297 8.750 -14.634 1.00 80.62 79 GLU A C 1
ATOM 638 O O . GLU A 1 79 ? 15.080 9.275 -13.837 1.00 80.62 79 GLU A O 1
ATOM 643 N N . ILE A 1 80 ? 13.505 7.729 -14.280 1.00 80.69 80 ILE A N 1
ATOM 644 C CA . ILE A 1 80 ? 13.478 7.169 -12.919 1.00 80.69 80 ILE A CA 1
ATOM 645 C C . ILE A 1 80 ? 14.836 6.574 -12.525 1.00 80.69 80 ILE A C 1
ATOM 647 O O . ILE A 1 80 ? 15.286 6.712 -11.385 1.00 80.69 80 ILE A O 1
ATOM 651 N N . ARG A 1 81 ? 15.524 5.907 -13.454 1.00 81.38 81 ARG A N 1
ATOM 652 C CA . ARG A 1 81 ? 16.847 5.331 -13.195 1.00 81.38 81 ARG A CA 1
ATOM 653 C C . ARG A 1 81 ? 17.869 6.417 -12.853 1.00 81.38 81 ARG A C 1
ATOM 655 O O . ARG A 1 81 ? 18.600 6.252 -11.879 1.00 81.38 81 ARG A O 1
ATOM 662 N N . GLN A 1 82 ? 17.920 7.506 -13.621 1.00 73.81 82 GLN A N 1
ATOM 663 C CA . GLN A 1 82 ? 18.811 8.642 -13.339 1.00 73.81 82 GLN A CA 1
ATOM 664 C C . GLN A 1 82 ? 18.479 9.279 -11.984 1.00 73.81 82 GLN A C 1
ATOM 666 O O . GLN A 1 82 ? 19.355 9.525 -11.159 1.00 73.81 82 GLN A O 1
ATOM 671 N N . GLU A 1 83 ? 17.189 9.439 -11.705 1.00 70.25 83 GLU A N 1
ATOM 672 C CA . GLU A 1 83 ? 16.676 9.976 -10.451 1.00 70.25 83 GLU A CA 1
ATOM 673 C C . GLU A 1 83 ? 17.116 9.179 -9.208 1.00 70.25 83 GLU A C 1
ATOM 675 O O . GLU A 1 83 ? 17.497 9.749 -8.177 1.00 70.25 83 GLU A O 1
ATOM 680 N N . LEU A 1 84 ? 17.060 7.850 -9.302 1.00 71.25 84 LEU A N 1
ATOM 681 C CA . LEU A 1 84 ? 17.445 6.937 -8.227 1.00 71.25 84 LEU A CA 1
ATOM 682 C C . LEU A 1 84 ? 18.952 6.948 -7.964 1.00 71.25 84 LEU A C 1
ATOM 684 O O . LEU A 1 84 ? 19.359 6.865 -6.802 1.00 71.25 84 LEU A O 1
ATOM 688 N N . VAL A 1 85 ? 19.754 7.070 -9.024 1.00 65.19 85 VAL A N 1
ATOM 689 C CA . VAL A 1 85 ? 21.218 7.168 -8.942 1.00 65.19 85 VAL A CA 1
ATOM 690 C C . VAL A 1 85 ? 21.642 8.482 -8.275 1.00 65.19 85 VAL A C 1
ATOM 692 O O . VAL A 1 85 ? 22.546 8.466 -7.441 1.00 65.19 85 VAL A O 1
ATOM 695 N N . ASP A 1 86 ? 20.945 9.586 -8.557 1.00 59.78 86 ASP A N 1
ATOM 696 C CA . ASP A 1 86 ? 21.359 10.920 -8.107 1.00 59.78 86 ASP A CA 1
ATOM 697 C C . ASP A 1 86 ? 20.810 11.330 -6.724 1.00 59.78 86 ASP A C 1
ATOM 699 O O . ASP A 1 86 ? 21.506 11.995 -5.955 1.00 59.78 86 ASP A O 1
ATOM 703 N N . GLY A 1 87 ? 19.567 10.969 -6.376 1.00 53.94 87 GLY A N 1
ATOM 704 C CA . GLY A 1 87 ? 18.869 11.572 -5.225 1.00 53.94 87 GLY A CA 1
ATOM 705 C C . GLY A 1 87 ? 18.607 10.653 -4.029 1.00 53.94 87 GLY A C 1
ATOM 706 O O . GLY A 1 87 ? 18.722 11.072 -2.876 1.00 53.94 87 GLY A O 1
ATOM 707 N N . VAL A 1 88 ? 18.231 9.395 -4.271 1.00 52.75 88 VAL A N 1
ATOM 708 C CA . VAL A 1 88 ? 17.683 8.521 -3.214 1.00 52.75 88 VAL A CA 1
ATOM 709 C C . VAL A 1 88 ? 18.771 7.705 -2.508 1.00 52.75 88 VAL A C 1
ATOM 711 O O . VAL A 1 88 ? 18.699 7.506 -1.291 1.00 52.75 88 VAL A O 1
ATOM 714 N N . PHE A 1 89 ? 19.834 7.326 -3.226 1.00 48.34 89 PHE A N 1
ATOM 715 C CA . PHE A 1 89 ? 21.025 6.699 -2.640 1.00 48.34 89 PHE A CA 1
ATOM 716 C C . PHE A 1 89 ? 21.649 7.566 -1.536 1.00 48.34 89 PHE A C 1
ATOM 718 O O . PHE A 1 89 ? 21.991 7.067 -0.464 1.00 48.34 89 PHE A O 1
ATOM 725 N N . TYR A 1 90 ? 21.713 8.885 -1.746 1.00 47.06 90 TYR A N 1
ATOM 726 C CA . TYR A 1 90 ? 22.252 9.826 -0.763 1.00 47.06 90 TYR A CA 1
ATOM 72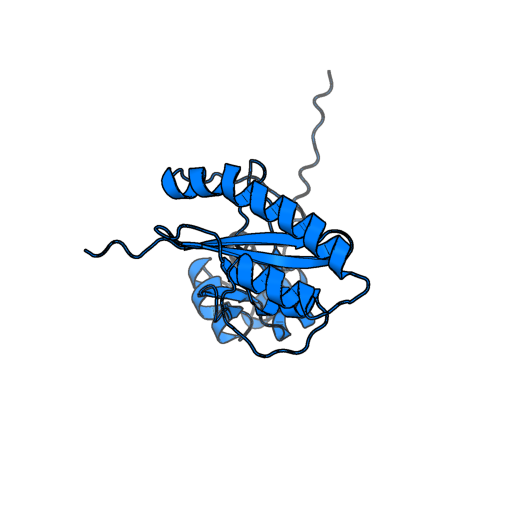7 C C . TYR A 1 90 ? 21.447 9.836 0.551 1.00 47.06 90 TYR A C 1
ATOM 729 O O . TYR A 1 90 ? 22.023 9.873 1.638 1.00 47.06 90 TYR A O 1
ATOM 737 N N . ALA A 1 91 ? 20.116 9.745 0.493 1.00 46.62 91 ALA A N 1
ATOM 738 C CA . ALA A 1 91 ? 19.257 9.770 1.681 1.00 46.62 91 ALA A CA 1
ATOM 739 C C . ALA A 1 91 ? 19.326 8.471 2.511 1.00 46.62 91 ALA A C 1
ATOM 741 O O . ALA A 1 91 ? 19.340 8.523 3.744 1.00 46.62 91 ALA A O 1
ATOM 742 N N . ILE A 1 92 ? 19.413 7.308 1.852 1.00 48.53 92 ILE A N 1
ATOM 743 C CA . ILE A 1 92 ? 19.550 5.997 2.517 1.00 48.53 92 ILE A CA 1
ATOM 744 C C . ILE A 1 92 ? 20.889 5.907 3.256 1.00 48.53 92 ILE A C 1
ATOM 746 O O . ILE A 1 92 ? 20.928 5.515 4.425 1.00 48.53 92 ILE A O 1
ATOM 750 N N . VAL A 1 93 ? 21.964 6.368 2.612 1.00 45.12 93 VAL A N 1
ATOM 751 C CA . VAL A 1 93 ? 23.315 6.400 3.187 1.00 45.12 93 VAL A CA 1
ATOM 752 C C . VAL A 1 93 ? 23.418 7.384 4.368 1.00 45.12 93 VAL A C 1
ATOM 754 O O . VAL A 1 93 ? 24.182 7.144 5.302 1.00 45.12 93 VAL A O 1
ATOM 757 N N . THR A 1 94 ? 22.631 8.471 4.390 1.00 43.56 94 THR A N 1
ATOM 758 C CA . THR A 1 94 ? 22.786 9.570 5.372 1.00 43.56 94 THR A CA 1
ATOM 759 C C . THR A 1 94 ? 21.898 9.500 6.626 1.00 43.56 94 THR A C 1
ATOM 761 O O . THR A 1 94 ? 22.077 10.315 7.529 1.00 43.56 94 THR A O 1
ATOM 764 N N . ARG A 1 95 ? 20.998 8.512 6.769 1.00 46.84 95 ARG A N 1
ATOM 765 C CA . ARG A 1 95 ? 20.240 8.212 8.018 1.00 46.84 95 ARG A CA 1
ATOM 766 C C . ARG A 1 95 ? 19.394 9.371 8.615 1.00 46.84 95 ARG A C 1
ATOM 768 O O . ARG A 1 95 ? 19.184 9.403 9.829 1.00 46.84 95 ARG A O 1
ATOM 775 N N . THR A 1 96 ? 18.868 10.298 7.815 1.00 35.53 96 THR A N 1
ATOM 776 C CA . THR A 1 96 ? 18.114 11.471 8.327 1.00 35.53 96 THR A CA 1
ATOM 777 C C . THR A 1 96 ? 16.635 11.144 8.646 1.00 35.53 96 THR A C 1
ATOM 779 O O . THR A 1 96 ? 15.984 10.490 7.831 1.00 35.53 96 THR A O 1
ATOM 782 N N . PRO A 1 97 ? 16.057 11.577 9.793 1.00 34.34 97 PRO A N 1
ATOM 783 C CA . PRO A 1 97 ? 14.653 11.314 10.135 1.00 34.34 97 PRO A CA 1
ATOM 784 C C . PRO A 1 97 ? 13.662 12.214 9.369 1.00 34.34 97 PRO A C 1
ATOM 786 O O . PRO A 1 97 ? 13.818 13.433 9.306 1.00 34.34 97 PRO A O 1
ATOM 789 N N . PHE A 1 98 ? 12.608 11.600 8.820 1.00 35.41 98 PHE A N 1
ATOM 790 C CA . PHE A 1 98 ? 11.594 12.237 7.971 1.00 35.41 98 PHE A CA 1
ATOM 791 C C . PHE A 1 98 ? 10.487 12.929 8.786 1.00 35.41 98 PHE A C 1
ATOM 793 O O . PHE A 1 98 ? 9.905 12.340 9.696 1.00 35.41 98 PHE A O 1
ATOM 800 N N . GLY A 1 99 ? 10.174 14.184 8.449 1.00 28.41 99 GLY A N 1
ATOM 801 C CA . GLY A 1 99 ? 9.130 14.979 9.101 1.00 28.41 99 GLY A CA 1
ATOM 802 C C . GLY A 1 99 ? 7.805 15.022 8.324 1.00 28.41 99 GLY A C 1
ATOM 803 O O . GLY A 1 99 ? 7.790 14.988 7.098 1.00 28.41 99 GLY A O 1
ATOM 804 N N . ARG A 1 100 ? 6.694 15.127 9.067 1.00 28.89 100 ARG A N 1
ATOM 805 C CA . ARG A 1 100 ? 5.284 15.071 8.624 1.00 28.89 100 ARG A CA 1
ATOM 806 C C . ARG A 1 100 ? 4.825 16.367 7.930 1.00 28.89 100 ARG A C 1
ATOM 808 O O . ARG A 1 100 ? 5.214 17.451 8.366 1.00 28.89 100 ARG A O 1
ATOM 815 N N . GLY A 1 101 ? 3.987 16.245 6.900 1.00 28.55 101 GLY A N 1
ATOM 816 C CA . GLY A 1 101 ? 3.160 17.299 6.292 1.00 28.55 101 GLY A CA 1
ATOM 817 C C . GLY A 1 101 ? 1.927 16.651 5.626 1.00 28.55 101 GLY A C 1
ATOM 818 O O . GLY A 1 101 ? 2.055 15.500 5.206 1.00 28.55 101 GLY A O 1
ATOM 819 N N . PRO A 1 102 ? 0.742 17.293 5.608 1.00 29.94 102 PRO A N 1
ATOM 820 C CA . PRO A 1 102 ? -0.515 16.665 5.186 1.00 29.94 102 PRO A CA 1
ATOM 821 C C . PRO A 1 102 ? -0.693 16.675 3.657 1.00 29.94 102 PRO A C 1
ATOM 823 O O .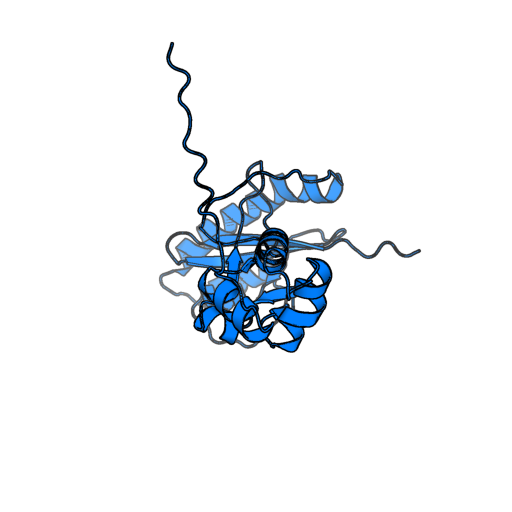 PRO A 1 102 ? -0.333 17.652 3.005 1.00 29.94 102 PRO A O 1
ATOM 826 N N . VAL A 1 103 ? -1.278 15.604 3.108 1.00 37.47 103 VAL A N 1
ATOM 827 C CA . VAL A 1 103 ? -1.840 15.548 1.745 1.00 37.47 103 VAL A CA 1
ATOM 828 C C . VAL A 1 103 ? -3.266 15.010 1.866 1.00 37.47 103 VAL A C 1
ATOM 830 O O . VAL A 1 103 ? -3.527 14.131 2.694 1.00 37.47 103 VAL A O 1
ATOM 833 N N . ASP A 1 104 ? -4.162 15.649 1.125 1.00 43.34 104 ASP A N 1
ATOM 834 C CA . ASP A 1 104 ? -5.599 15.755 1.349 1.00 43.34 104 ASP A CA 1
ATOM 835 C C . ASP A 1 104 ? -6.375 14.949 0.294 1.00 43.34 104 ASP A C 1
ATOM 837 O O . ASP A 1 104 ? -6.618 15.427 -0.813 1.00 43.34 104 ASP A O 1
ATOM 841 N N . ASP A 1 105 ? -6.746 13.717 0.658 1.00 52.78 105 ASP A N 1
ATOM 842 C CA . ASP A 1 105 ? -7.507 12.782 -0.189 1.00 52.78 105 ASP A CA 1
ATOM 843 C C . ASP A 1 105 ? -8.851 12.385 0.471 1.00 52.78 105 ASP A C 1
ATOM 845 O O . ASP A 1 105 ? -9.540 11.466 0.024 1.00 52.78 105 ASP A O 1
ATOM 849 N N . GLY A 1 106 ? -9.215 13.000 1.607 1.00 62.22 106 GLY A N 1
ATOM 850 C CA . GLY A 1 106 ? -10.358 12.567 2.429 1.00 62.22 106 GLY A CA 1
ATOM 851 C C . GLY A 1 106 ? -10.205 11.158 3.033 1.00 62.22 106 GLY A C 1
ATOM 852 O O . GLY A 1 106 ? -11.184 10.541 3.462 1.00 62.22 106 GLY A O 1
ATOM 853 N N . HIS A 1 107 ? -8.987 10.608 3.041 1.00 76.06 107 HIS A N 1
ATOM 854 C CA . HIS A 1 107 ? -8.653 9.317 3.638 1.00 76.06 107 HIS A CA 1
ATOM 855 C C . HIS A 1 107 ? -7.860 9.500 4.932 1.00 76.06 107 HIS A C 1
ATOM 857 O O . HIS A 1 107 ? -6.908 10.278 5.005 1.00 76.06 107 HIS A O 1
ATOM 863 N N . HIS A 1 108 ? -8.197 8.723 5.954 1.00 77.25 108 HIS A N 1
ATOM 864 C CA . HIS A 1 108 ? -7.582 8.839 7.269 1.00 77.25 108 HIS A CA 1
ATOM 865 C C . HIS A 1 108 ? -6.377 7.910 7.383 1.00 77.25 108 HIS A C 1
ATOM 867 O O . HIS A 1 108 ? -6.412 6.745 6.975 1.00 77.25 108 HIS A O 1
ATOM 873 N N . SER A 1 109 ? -5.285 8.404 7.960 1.00 76.50 109 SER A N 1
ATOM 874 C CA . SER A 1 109 ? -4.222 7.522 8.440 1.00 76.50 109 SER A CA 1
ATOM 875 C C . SER A 1 109 ? -4.773 6.562 9.499 1.00 76.50 109 SER A C 1
ATOM 877 O O . SER A 1 109 ? -5.768 6.852 10.161 1.00 76.50 109 SER A O 1
ATOM 879 N N . ILE A 1 110 ? -4.104 5.427 9.718 1.00 82.12 110 ILE A N 1
ATOM 880 C CA . ILE A 1 110 ? -4.526 4.466 10.754 1.00 82.12 110 ILE A CA 1
ATOM 881 C C . ILE A 1 110 ? -4.612 5.118 12.144 1.00 82.12 110 ILE A C 1
ATOM 883 O O . ILE A 1 110 ? -5.466 4.758 12.947 1.00 82.12 110 ILE A O 1
ATOM 887 N N . SER A 1 111 ? -3.742 6.095 12.425 1.00 77.06 111 SER A N 1
ATOM 888 C CA . SER A 1 111 ? -3.773 6.835 13.690 1.00 77.06 111 SER A CA 1
ATOM 889 C C . SER A 1 111 ? -5.033 7.686 13.810 1.00 77.06 111 SER A C 1
ATOM 891 O O . SER A 1 111 ? -5.737 7.576 14.802 1.00 77.06 111 SER A O 1
ATOM 893 N N . GLU A 1 112 ? -5.339 8.482 12.783 1.00 79.44 112 GLU A N 1
ATOM 894 C CA . GLU A 1 112 ? -6.545 9.319 12.764 1.00 79.44 112 GLU A CA 1
ATOM 895 C C . GLU A 1 112 ? -7.809 8.459 12.825 1.00 79.44 112 GLU A C 1
ATOM 897 O O . GLU A 1 112 ? -8.755 8.801 13.524 1.00 79.44 112 GLU A O 1
ATOM 902 N N . ALA A 1 113 ? -7.809 7.307 12.151 1.00 85.94 113 ALA A N 1
ATOM 903 C CA . ALA A 1 113 ? -8.917 6.368 12.210 1.00 85.94 113 ALA A CA 1
ATOM 904 C C . ALA A 1 113 ? -9.132 5.804 13.623 1.00 85.94 113 ALA A C 1
ATOM 906 O O . ALA A 1 113 ? -10.266 5.765 14.096 1.00 85.94 113 ALA A O 1
ATOM 907 N N . ALA A 1 114 ? -8.058 5.407 14.314 1.00 86.19 114 ALA A N 1
ATOM 908 C CA . ALA A 1 114 ? -8.139 4.940 15.697 1.00 86.19 114 ALA A CA 1
ATOM 909 C C . ALA A 1 114 ? -8.641 6.041 16.647 1.00 86.19 114 ALA A C 1
ATOM 911 O O . ALA A 1 114 ? -9.473 5.767 17.516 1.00 86.19 114 ALA A O 1
ATOM 912 N N . ASP A 1 115 ? -8.192 7.283 16.442 1.00 83.81 115 ASP A N 1
ATOM 913 C CA . ASP A 1 115 ? -8.633 8.441 17.221 1.00 83.81 115 ASP A CA 1
ATOM 914 C C . ASP A 1 115 ? -10.125 8.732 17.000 1.00 83.81 115 ASP A C 1
ATOM 916 O O . ASP A 1 115 ? -10.854 8.936 17.968 1.00 83.81 115 ASP A O 1
ATOM 920 N N . ILE A 1 116 ? -10.604 8.706 15.749 1.00 87.25 116 ILE A N 1
ATOM 921 C CA . ILE A 1 116 ? -12.023 8.904 15.409 1.00 87.25 116 ILE A CA 1
ATOM 922 C C . ILE A 1 116 ? -12.889 7.800 16.026 1.00 87.25 116 ILE A C 1
ATOM 924 O O . ILE A 1 116 ? -13.899 8.100 16.660 1.00 87.25 116 ILE A O 1
ATOM 928 N N . LEU A 1 117 ? -12.492 6.533 15.876 1.00 87.88 117 LEU A N 1
ATOM 929 C CA . LEU A 1 117 ? -13.231 5.388 16.416 1.00 87.88 117 LEU A CA 1
ATOM 930 C C . LEU A 1 117 ? -13.313 5.433 17.946 1.00 87.88 117 LEU A C 1
ATOM 932 O O . LEU A 1 117 ? -14.372 5.168 18.506 1.00 87.88 117 LEU A O 1
ATOM 936 N N . SER A 1 118 ? -12.231 5.836 18.615 1.00 88.88 118 SER A N 1
ATOM 937 C CA . SER A 1 118 ? -12.164 5.924 20.081 1.00 88.88 118 SER A CA 1
ATOM 938 C C . SER A 1 118 ? -12.976 7.078 20.685 1.00 88.88 118 SER A C 1
ATOM 940 O O . SER A 1 118 ? -13.055 7.198 21.909 1.00 88.88 118 SER A O 1
ATOM 942 N N . ARG A 1 119 ? -13.589 7.941 19.860 1.00 88.00 119 ARG A N 1
ATOM 943 C CA . ARG A 1 119 ? -14.583 8.927 20.324 1.00 88.00 119 ARG A CA 1
ATOM 944 C C . ARG A 1 119 ? -15.904 8.265 20.710 1.00 88.00 119 ARG A C 1
ATOM 946 O O . ARG A 1 119 ? -16.660 8.842 21.489 1.00 88.00 119 ARG A O 1
ATOM 953 N N . ASP A 1 120 ? -16.190 7.078 20.175 1.00 88.56 120 ASP A N 1
ATOM 954 C CA . ASP A 1 120 ? -17.327 6.283 20.620 1.00 88.56 120 ASP A CA 1
ATOM 955 C C . ASP A 1 120 ? -17.020 5.684 22.007 1.00 88.56 120 ASP A C 1
ATOM 957 O O . ASP A 1 120 ? -16.013 4.993 22.166 1.00 88.56 120 ASP A O 1
ATOM 961 N N . PRO A 1 121 ? -17.867 5.908 23.028 1.00 87.12 121 PRO A N 1
ATOM 962 C CA . PRO A 1 121 ? -17.586 5.475 24.395 1.00 87.12 121 PRO A CA 1
ATOM 963 C C . PRO A 1 121 ? -17.434 3.957 24.572 1.00 87.12 121 PRO A C 1
ATOM 965 O O . PRO A 1 121 ? -16.864 3.538 25.586 1.00 87.12 121 PRO A O 1
ATOM 968 N N . VAL A 1 122 ? -17.941 3.130 23.646 1.00 90.12 122 VAL A N 1
ATOM 969 C CA . VAL A 1 122 ? -17.800 1.663 23.732 1.00 90.12 122 VAL A CA 1
ATOM 970 C C . VAL A 1 122 ? -16.602 1.121 22.960 1.00 90.12 122 VAL A C 1
ATOM 972 O O . VAL A 1 122 ? -16.206 -0.020 23.194 1.00 90.12 122 VAL A O 1
ATOM 975 N N . ILE A 1 123 ? -15.989 1.927 22.091 1.00 88.06 123 ILE A N 1
ATOM 976 C CA . ILE A 1 123 ? -14.828 1.524 21.301 1.00 88.06 123 ILE A CA 1
ATOM 977 C C . ILE A 1 123 ? -13.568 2.082 21.963 1.00 88.06 123 ILE A C 1
ATOM 979 O O . ILE A 1 123 ? -13.395 3.286 22.118 1.00 88.06 123 ILE A O 1
ATOM 983 N N . ARG A 1 124 ? -12.649 1.194 22.342 1.00 86.06 124 ARG A N 1
ATOM 984 C CA . ARG A 1 124 ? -11.291 1.568 22.750 1.00 86.06 124 ARG A CA 1
ATOM 985 C C . ARG A 1 124 ? -10.323 0.816 21.871 1.00 86.06 124 ARG A C 1
ATOM 987 O O . ARG A 1 124 ? -10.176 -0.386 22.041 1.00 86.06 124 ARG A O 1
ATOM 994 N N . VAL A 1 125 ? -9.705 1.522 20.934 1.00 87.06 125 VAL A N 1
ATOM 995 C CA . VAL A 1 125 ? -8.758 0.920 20.004 1.00 87.06 125 VAL A CA 1
ATOM 996 C C . VAL A 1 125 ? -7.546 1.824 19.856 1.00 87.06 125 VAL A C 1
ATOM 998 O O . VAL A 1 125 ? -7.664 3.014 19.575 1.00 87.06 125 VAL A O 1
ATOM 1001 N N . SER A 1 126 ? -6.357 1.266 20.060 1.00 84.81 126 SER A N 1
ATOM 1002 C CA . SER A 1 126 ? -5.120 1.998 19.774 1.00 84.81 126 SER A CA 1
ATOM 1003 C C . SER A 1 126 ? -4.756 1.913 18.289 1.00 84.81 126 SER A C 1
ATOM 1005 O O . SER A 1 126 ? -5.172 0.994 17.586 1.00 84.81 126 SER A O 1
ATOM 1007 N N . ARG A 1 127 ? -3.913 2.831 17.799 1.00 81.62 127 ARG A N 1
ATOM 1008 C CA . ARG A 1 127 ? -3.349 2.747 16.438 1.00 81.62 127 ARG A CA 1
ATOM 1009 C C . ARG A 1 127 ? -2.715 1.376 16.169 1.00 81.62 127 ARG A C 1
ATOM 1011 O O . ARG A 1 127 ? -2.917 0.813 15.095 1.00 81.62 127 ARG A O 1
ATOM 1018 N N . ASP A 1 128 ? -1.906 0.883 17.104 1.00 80.06 128 ASP A N 1
ATOM 1019 C CA . ASP A 1 128 ? -1.158 -0.362 16.918 1.00 80.06 128 ASP A CA 1
ATOM 1020 C C . ASP A 1 128 ? -2.081 -1.581 16.925 1.00 80.06 128 ASP A C 1
ATOM 1022 O O . ASP A 1 128 ? -1.902 -2.458 16.089 1.00 80.06 128 ASP A O 1
ATOM 1026 N N . GLU A 1 129 ? -3.094 -1.599 17.791 1.00 84.75 129 GLU A N 1
ATOM 1027 C CA . GLU A 1 129 ? -4.127 -2.644 17.837 1.00 84.75 129 GLU A CA 1
ATOM 1028 C C . GLU A 1 129 ? -4.991 -2.643 16.570 1.00 84.75 129 GLU A C 1
ATOM 1030 O O . GLU A 1 129 ? -5.211 -3.687 15.954 1.00 84.75 129 GLU A O 1
ATOM 1035 N N . LEU A 1 130 ? -5.412 -1.458 16.110 1.00 85.12 130 LEU A N 1
ATOM 1036 C CA . LEU A 1 130 ? -6.136 -1.318 14.849 1.00 85.12 130 LEU A CA 1
ATOM 1037 C C . LEU A 1 130 ? -5.309 -1.881 13.689 1.00 85.12 130 LEU A C 1
ATOM 1039 O O . LEU A 1 130 ? -5.816 -2.641 12.868 1.00 85.12 130 LEU A O 1
ATOM 1043 N N . PHE A 1 131 ? -4.024 -1.530 13.633 1.00 80.25 131 PHE A N 1
ATOM 1044 C CA . PHE A 1 131 ? -3.148 -1.912 12.533 1.00 80.25 131 PHE A CA 1
ATOM 1045 C C . PHE A 1 131 ? -2.718 -3.383 12.552 1.00 80.25 131 PHE A C 1
ATOM 1047 O O . PHE A 1 131 ? -2.770 -4.047 11.517 1.00 80.25 131 PHE A O 1
ATOM 1054 N N . ARG A 1 132 ? -2.216 -3.867 13.693 1.00 75.50 132 ARG A N 1
ATOM 1055 C CA . ARG A 1 132 ? -1.559 -5.178 13.805 1.00 75.50 132 ARG A CA 1
ATOM 1056 C C . ARG A 1 132 ? -2.552 -6.315 13.969 1.00 75.50 132 ARG A C 1
ATOM 1058 O O . ARG A 1 132 ? -2.293 -7.397 13.438 1.00 75.50 132 ARG A O 1
ATOM 1065 N N . ASP A 1 133 ? -3.655 -6.047 14.660 1.00 81.38 133 ASP A N 1
ATOM 1066 C CA . ASP A 1 133 ? -4.580 -7.080 15.105 1.00 81.38 133 ASP A CA 1
ATOM 1067 C C . ASP A 1 133 ? -5.873 -6.992 14.287 1.00 81.38 133 ASP A C 1
ATOM 1069 O O . ASP A 1 133 ? -6.131 -7.848 13.445 1.00 81.38 133 ASP A O 1
ATOM 1073 N N . LEU A 1 134 ? -6.629 -5.897 14.394 1.00 87.00 134 LEU A N 1
ATOM 1074 C CA . LEU A 1 134 ? -7.981 -5.825 13.821 1.00 87.00 134 LEU A CA 1
ATOM 1075 C C . LEU A 1 134 ? -8.021 -5.858 12.289 1.00 87.00 134 LEU A C 1
ATOM 1077 O O . LEU A 1 134 ? -8.761 -6.649 11.701 1.00 87.00 134 LEU A O 1
ATOM 1081 N N . LEU A 1 135 ? -7.236 -5.012 11.615 1.00 88.62 135 LEU A N 1
ATOM 1082 C CA . LEU A 1 135 ? -7.233 -4.978 10.147 1.00 88.62 135 LEU A CA 1
ATOM 1083 C C . LEU A 1 135 ? -6.733 -6.293 9.540 1.00 88.62 135 LEU A C 1
ATOM 1085 O O . LEU A 1 135 ? -7.208 -6.714 8.481 1.00 88.62 135 LEU A O 1
ATOM 1089 N N . ARG A 1 136 ? -5.808 -6.963 10.226 1.00 86.06 136 ARG A N 1
ATOM 1090 C CA . ARG A 1 136 ? -5.293 -8.265 9.816 1.00 86.06 136 ARG A CA 1
ATOM 1091 C C . ARG A 1 136 ? -6.322 -9.370 10.050 1.00 86.06 136 ARG A C 1
ATOM 1093 O O . ARG A 1 136 ? -6.563 -10.160 9.141 1.00 86.06 136 ARG A O 1
ATOM 1100 N N . ASP A 1 137 ? -6.946 -9.406 11.223 1.00 87.88 137 ASP A N 1
ATOM 1101 C CA . ASP A 1 137 ? -7.930 -10.423 11.607 1.00 87.88 137 ASP A CA 1
ATOM 1102 C C . ASP A 1 137 ? -9.193 -10.352 10.741 1.00 87.88 137 ASP A C 1
ATOM 1104 O O . ASP A 1 137 ? -9.781 -11.376 10.390 1.00 87.88 137 ASP A O 1
ATOM 1108 N N . TYR A 1 138 ? -9.576 -9.152 10.298 1.00 89.94 138 TYR A N 1
ATOM 1109 C CA . TYR A 1 138 ? -10.638 -8.974 9.306 1.00 89.94 138 TYR A CA 1
ATOM 1110 C C . TYR A 1 138 ? -10.227 -9.339 7.874 1.00 89.94 138 TYR A C 1
ATOM 1112 O O . TYR A 1 138 ? -11.081 -9.334 6.979 1.00 89.94 138 TYR A O 1
ATOM 1120 N N . GLY A 1 139 ? -8.953 -9.662 7.641 1.00 88.31 139 GLY A N 1
ATOM 1121 C CA . GLY A 1 139 ? -8.399 -9.969 6.324 1.00 88.31 139 GLY A CA 1
ATOM 1122 C C . GLY A 1 139 ? -8.338 -8.753 5.400 1.00 88.31 139 GLY A C 1
ATOM 1123 O O . GLY A 1 139 ? -8.433 -8.897 4.179 1.00 88.31 139 GLY A O 1
ATOM 1124 N N . TRP A 1 140 ? -8.258 -7.544 5.960 1.00 91.38 140 TRP A N 1
ATOM 1125 C CA . TRP A 1 140 ? -8.238 -6.303 5.186 1.00 91.38 140 TRP A CA 1
ATOM 1126 C C . TRP A 1 140 ? -6.833 -5.872 4.806 1.00 91.38 140 TRP A C 1
ATOM 1128 O O . TRP A 1 140 ? -6.657 -5.214 3.785 1.00 91.38 140 TRP A O 1
ATOM 1138 N N . THR A 1 141 ? -5.835 -6.257 5.596 1.00 89.19 141 THR A N 1
ATOM 1139 C CA . THR A 1 141 ? -4.427 -6.055 5.271 1.00 89.19 141 THR A CA 1
ATOM 1140 C C . THR A 1 141 ? -3.708 -7.386 5.135 1.00 89.19 141 THR A C 1
ATOM 1142 O O . THR A 1 141 ? -4.044 -8.385 5.773 1.00 89.19 141 THR A O 1
ATOM 1145 N N . MET A 1 142 ? -2.685 -7.400 4.291 1.00 84.69 142 MET A N 1
ATOM 1146 C CA . MET A 1 142 ? -1.769 -8.521 4.154 1.00 84.69 142 MET A CA 1
ATOM 1147 C C . MET A 1 142 ? -0.334 -8.022 4.107 1.00 84.69 142 MET A C 1
ATOM 1149 O O . MET A 1 142 ? -0.070 -6.865 3.772 1.00 84.69 142 MET A O 1
ATOM 1153 N N . ARG A 1 143 ? 0.598 -8.913 4.439 1.00 81.69 143 ARG A N 1
ATOM 1154 C CA . ARG A 1 143 ? 2.015 -8.645 4.242 1.00 81.69 143 ARG A CA 1
ATOM 1155 C C . ARG A 1 143 ? 2.362 -8.966 2.799 1.00 81.69 143 ARG A C 1
ATOM 1157 O O . ARG A 1 143 ? 2.190 -10.100 2.354 1.00 81.69 143 ARG A O 1
ATOM 1164 N N . GLU A 1 144 ? 2.812 -7.961 2.071 1.00 75.25 144 GLU A N 1
ATOM 1165 C CA . GLU A 1 144 ? 3.236 -8.121 0.696 1.00 75.25 144 GLU A CA 1
ATOM 1166 C C . GLU A 1 144 ? 4.459 -9.047 0.631 1.00 75.25 144 GLU A C 1
ATOM 1168 O O . GLU A 1 144 ? 5.437 -8.795 1.340 1.00 75.25 144 GLU A O 1
ATOM 1173 N N . PRO A 1 145 ? 4.444 -10.093 -0.216 1.00 68.56 145 PRO A N 1
ATOM 1174 C CA . PRO A 1 145 ? 5.525 -11.076 -0.255 1.00 68.56 145 PRO A CA 1
ATOM 1175 C C . PRO A 1 145 ? 6.896 -10.490 -0.606 1.00 68.56 145 PRO A C 1
ATOM 1177 O O . PRO A 1 145 ? 7.905 -10.977 -0.112 1.00 68.56 145 PRO A O 1
ATOM 1180 N N . ILE A 1 146 ? 6.922 -9.462 -1.458 1.00 63.12 146 ILE A N 1
ATOM 1181 C CA . ILE A 1 146 ? 8.151 -8.945 -2.071 1.00 63.12 146 ILE A CA 1
ATOM 1182 C C . ILE A 1 146 ? 8.805 -7.882 -1.190 1.00 63.12 146 ILE A C 1
ATOM 1184 O O . ILE A 1 146 ? 9.995 -7.939 -0.908 1.00 63.12 146 ILE A O 1
ATOM 1188 N N . THR A 1 147 ? 8.024 -6.905 -0.732 1.00 63.91 147 THR A N 1
ATOM 1189 C CA . THR A 1 147 ? 8.544 -5.765 0.037 1.00 63.91 147 THR A CA 1
ATOM 1190 C C . THR A 1 147 ? 8.447 -5.977 1.546 1.00 63.91 147 THR A C 1
ATOM 1192 O O . THR A 1 147 ? 9.019 -5.215 2.323 1.00 63.91 147 THR A O 1
ATOM 1195 N N . GLY A 1 148 ? 7.671 -6.974 1.986 1.00 68.38 148 GLY A N 1
ATOM 1196 C CA . GLY A 1 148 ? 7.322 -7.167 3.389 1.00 68.38 148 GLY A CA 1
ATOM 1197 C C . GLY A 1 148 ? 6.411 -6.074 3.961 1.00 68.38 148 GLY A C 1
ATOM 1198 O O . GLY A 1 148 ? 6.120 -6.123 5.163 1.00 68.38 148 GLY A O 1
ATOM 1199 N N . ALA A 1 149 ? 5.969 -5.115 3.136 1.00 70.06 149 ALA A N 1
ATOM 1200 C CA . ALA A 1 149 ? 5.095 -4.018 3.519 1.00 70.06 149 ALA A CA 1
ATOM 1201 C C . ALA A 1 149 ? 3.688 -4.520 3.842 1.00 70.06 149 ALA A C 1
ATOM 1203 O O . ALA A 1 149 ? 3.197 -5.478 3.249 1.00 70.06 149 ALA A O 1
ATOM 1204 N N . TRP A 1 150 ? 3.005 -3.844 4.759 1.00 76.06 150 TRP A N 1
ATOM 1205 C CA . TRP A 1 150 ? 1.578 -4.067 4.958 1.00 76.06 150 TRP A CA 1
ATOM 1206 C C . TRP A 1 150 ? 0.794 -3.301 3.906 1.00 76.06 150 TRP A C 1
ATOM 1208 O O . TRP A 1 150 ? 0.963 -2.092 3.756 1.00 76.06 150 TRP A O 1
ATOM 1218 N N . ILE A 1 151 ? -0.055 -4.017 3.181 1.00 77.62 151 ILE A N 1
ATOM 1219 C CA . ILE A 1 151 ? -0.827 -3.484 2.062 1.00 77.62 151 ILE A CA 1
ATOM 1220 C C . ILE A 1 151 ? -2.300 -3.861 2.247 1.00 77.62 151 ILE A C 1
ATOM 1222 O O . ILE A 1 151 ? -2.577 -4.880 2.890 1.00 77.62 151 ILE A O 1
ATOM 1226 N N . PRO A 1 152 ? -3.253 -3.077 1.715 1.00 82.56 152 PRO A N 1
ATOM 1227 C CA . PRO A 1 152 ? -4.641 -3.513 1.648 1.00 82.56 152 PRO A CA 1
ATOM 1228 C C . PRO A 1 152 ? -4.759 -4.796 0.817 1.00 82.56 152 PRO A C 1
ATOM 1230 O O . PRO A 1 152 ? -4.011 -4.982 -0.141 1.00 82.56 152 PRO A O 1
ATOM 1233 N N . THR A 1 153 ? -5.692 -5.675 1.168 1.00 81.50 153 THR A N 1
ATOM 1234 C CA . THR A 1 153 ? -6.084 -6.788 0.297 1.00 81.50 153 THR A CA 1
ATOM 1235 C C . THR A 1 153 ? -6.988 -6.280 -0.823 1.00 81.50 153 THR A C 1
ATOM 1237 O O . THR A 1 153 ? -7.764 -5.346 -0.613 1.00 81.50 153 THR A O 1
ATOM 1240 N N . ASP A 1 154 ? -6.983 -6.952 -1.979 1.00 75.19 154 ASP A N 1
ATOM 1241 C CA . ASP A 1 154 ? -7.886 -6.623 -3.096 1.00 75.19 154 ASP A CA 1
ATOM 1242 C C . ASP A 1 154 ? -9.347 -6.582 -2.647 1.00 75.19 154 ASP A C 1
ATOM 1244 O O . ASP A 1 154 ? -10.123 -5.733 -3.072 1.00 75.19 154 ASP A O 1
ATOM 1248 N N . ARG A 1 155 ? -9.726 -7.464 -1.714 1.00 82.50 155 ARG A N 1
ATOM 1249 C CA . ARG A 1 155 ? -11.054 -7.459 -1.100 1.00 82.50 155 ARG A CA 1
ATOM 1250 C C . ARG A 1 155 ? -11.360 -6.126 -0.414 1.00 82.50 155 ARG A C 1
ATOM 1252 O O . ARG A 1 155 ? -12.445 -5.592 -0.618 1.00 82.50 155 ARG A O 1
ATOM 1259 N N . ALA A 1 156 ? -10.455 -5.624 0.424 1.00 83.19 156 ALA A N 1
ATOM 1260 C CA . ALA A 1 156 ? -10.668 -4.381 1.162 1.00 83.19 156 ALA A CA 1
ATOM 1261 C C . ALA A 1 156 ? -10.629 -3.149 0.252 1.00 83.19 156 ALA A C 1
ATOM 1263 O O . ALA A 1 156 ? -11.387 -2.207 0.484 1.00 83.19 156 ALA A O 1
ATOM 1264 N N . THR A 1 157 ? -9.805 -3.173 -0.798 1.00 79.69 157 THR A N 1
ATOM 1265 C CA . THR A 1 157 ? -9.761 -2.110 -1.809 1.00 79.69 157 THR A CA 1
ATOM 1266 C C . THR A 1 157 ? -11.009 -2.106 -2.687 1.00 79.69 157 THR A C 1
ATOM 1268 O O . THR A 1 157 ? -11.644 -1.066 -2.825 1.00 79.69 157 THR A O 1
ATOM 1271 N N . ASN A 1 158 ? -11.443 -3.261 -3.197 1.00 70.12 158 ASN A N 1
ATOM 1272 C CA . ASN A 1 158 ? -12.650 -3.375 -4.025 1.00 70.12 158 ASN A CA 1
ATOM 1273 C C . ASN A 1 158 ? -13.933 -3.067 -3.244 1.00 70.12 158 ASN A C 1
ATOM 1275 O O . ASN A 1 158 ? -14.889 -2.539 -3.804 1.00 70.12 158 ASN A O 1
ATOM 1279 N N . ALA A 1 159 ? -13.956 -3.371 -1.944 1.00 73.69 159 ALA A N 1
ATOM 1280 C CA . ALA A 1 159 ? -15.042 -2.972 -1.052 1.00 73.69 159 ALA A CA 1
ATOM 1281 C C . ALA A 1 159 ? -14.998 -1.477 -0.676 1.00 73.69 159 ALA A C 1
ATOM 1283 O O . ALA A 1 159 ? -15.904 -0.990 -0.003 1.00 73.69 159 ALA A O 1
ATOM 1284 N N . GLY A 1 160 ? -13.948 -0.755 -1.081 1.00 78.06 160 GLY A N 1
ATOM 1285 C CA . GLY A 1 160 ? -13.761 0.661 -0.792 1.00 78.06 160 GLY A CA 1
ATOM 1286 C C . GLY A 1 160 ? -13.437 0.962 0.669 1.00 78.06 160 GLY A C 1
ATOM 1287 O O . GLY A 1 160 ? -13.580 2.109 1.074 1.00 78.06 160 GLY A O 1
ATOM 1288 N N . TRP A 1 161 ? -13.025 -0.023 1.476 1.00 86.81 161 TRP A N 1
ATOM 1289 C CA . TRP A 1 161 ? -12.747 0.154 2.908 1.00 86.81 161 TRP A CA 1
ATOM 1290 C C . TRP A 1 161 ? -11.352 0.711 3.177 1.00 86.81 161 TRP A C 1
ATOM 1292 O O . TRP A 1 161 ? -11.170 1.560 4.050 1.00 86.81 161 TRP A O 1
ATOM 1302 N N . LEU A 1 162 ? -10.360 0.235 2.428 1.00 86.06 162 LEU A N 1
ATOM 1303 C CA . LEU A 1 162 ? -8.978 0.674 2.556 1.00 86.06 162 LEU A CA 1
ATOM 1304 C C . LEU A 1 162 ? -8.459 1.169 1.213 1.00 86.06 162 LEU A C 1
ATOM 1306 O O . LEU A 1 162 ? -8.681 0.543 0.176 1.00 86.06 162 LEU A O 1
ATOM 1310 N N . ALA A 1 163 ? -7.707 2.259 1.265 1.00 78.12 163 ALA A N 1
ATOM 1311 C CA . ALA A 1 163 ? -6.978 2.794 0.130 1.00 78.12 163 ALA A CA 1
ATOM 1312 C C . ALA A 1 163 ? -5.474 2.630 0.361 1.00 78.12 163 ALA A C 1
ATOM 1314 O O . ALA A 1 163 ? -4.990 2.622 1.498 1.00 78.12 163 ALA A O 1
ATOM 1315 N N . ARG A 1 164 ? -4.725 2.501 -0.732 1.00 74.06 164 ARG A N 1
ATOM 1316 C CA . ARG A 1 164 ? -3.273 2.640 -0.709 1.00 74.06 164 ARG A CA 1
ATOM 1317 C C . ARG A 1 164 ? -2.965 4.090 -1.056 1.00 74.06 164 ARG A C 1
ATOM 1319 O O . ARG A 1 164 ? -3.149 4.488 -2.199 1.00 74.06 164 ARG A O 1
ATOM 1326 N N . ASP A 1 165 ? -2.503 4.852 -0.078 1.00 66.44 165 ASP A N 1
ATOM 1327 C CA . ASP A 1 165 ? -2.033 6.211 -0.315 1.00 66.44 165 ASP A CA 1
ATOM 1328 C C . ASP A 1 165 ? -0.530 6.201 -0.581 1.00 66.44 165 ASP A C 1
ATOM 1330 O O . ASP A 1 165 ? 0.260 5.517 0.082 1.00 66.44 165 ASP A O 1
ATOM 1334 N N . GLN A 1 166 ? -0.158 6.972 -1.589 1.00 52.41 166 GLN A N 1
ATOM 1335 C CA . GLN A 1 166 ? 1.206 7.247 -1.988 1.00 52.41 166 GLN A CA 1
ATOM 1336 C C . GLN A 1 166 ? 1.503 8.699 -1.637 1.00 52.41 166 GLN A C 1
ATOM 1338 O O . GLN A 1 166 ? 1.710 9.538 -2.512 1.00 52.41 166 GLN A O 1
ATOM 1343 N N . THR A 1 167 ? 1.495 9.018 -0.344 1.00 43.81 167 THR A N 1
ATOM 1344 C CA . THR A 1 167 ? 1.737 10.389 0.099 1.00 43.81 167 THR A CA 1
ATOM 1345 C C . THR A 1 167 ? 3.141 10.808 -0.324 1.00 43.81 167 THR A C 1
ATOM 1347 O O . THR A 1 167 ? 4.122 10.352 0.266 1.00 43.81 167 THR A O 1
ATOM 1350 N N . ARG A 1 168 ? 3.267 11.688 -1.324 1.00 39.78 168 ARG A N 1
ATOM 1351 C CA . ARG A 1 168 ? 4.545 12.335 -1.658 1.00 39.78 168 ARG A CA 1
ATOM 1352 C C . ARG A 1 168 ? 5.111 12.981 -0.388 1.00 39.78 168 ARG A C 1
ATOM 1354 O O . ARG A 1 168 ? 4.479 13.847 0.211 1.00 39.78 168 ARG A O 1
ATOM 1361 N N . GLY A 1 169 ? 6.283 12.518 0.043 1.00 33.41 169 GLY A N 1
ATOM 1362 C CA . GLY A 1 169 ? 6.984 13.048 1.210 1.00 33.41 169 GLY A CA 1
ATOM 1363 C C . GLY A 1 169 ? 7.391 14.518 1.044 1.00 33.41 169 GLY A C 1
ATOM 1364 O O . GLY A 1 169 ? 7.504 15.025 -0.067 1.00 33.41 169 GLY A O 1
ATOM 1365 N N . ARG A 1 170 ? 7.631 15.179 2.185 1.00 33.91 170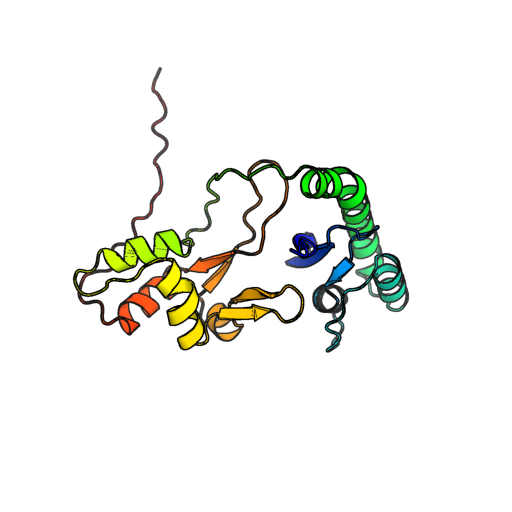 ARG A N 1
ATOM 1366 C CA . ARG A 1 170 ? 7.759 16.632 2.454 1.00 33.91 170 ARG A CA 1
ATOM 1367 C C . ARG A 1 170 ? 8.845 17.415 1.687 1.00 33.91 170 ARG A C 1
ATOM 1369 O O . ARG A 1 170 ? 9.047 18.597 1.943 1.00 33.91 170 ARG A O 1
ATOM 1376 N N . THR A 1 171 ? 9.553 16.787 0.771 1.00 37.56 171 THR A N 1
ATOM 1377 C CA . THR A 1 171 ? 10.443 17.375 -0.236 1.00 37.56 171 THR A CA 1
ATOM 1378 C C . THR A 1 171 ? 10.560 16.243 -1.240 1.00 37.56 171 THR A C 1
ATOM 1380 O O . THR A 1 171 ? 11.223 15.259 -0.938 1.00 37.56 171 THR A O 1
ATOM 1383 N N . ASP A 1 172 ? 9.723 16.273 -2.277 1.00 36.62 172 ASP A N 1
ATOM 1384 C CA . ASP A 1 172 ? 9.857 15.502 -3.515 1.00 36.62 172 ASP A CA 1
ATOM 1385 C C . ASP A 1 172 ? 10.619 14.164 -3.435 1.00 36.62 172 ASP A C 1
ATOM 1387 O O . ASP A 1 172 ? 11.528 13.980 -4.226 1.00 36.62 172 ASP A O 1
ATOM 1391 N N . ARG A 1 173 ? 10.254 13.232 -2.522 1.00 43.06 173 ARG A N 1
ATOM 1392 C CA . ARG A 1 173 ? 10.429 11.756 -2.626 1.00 43.06 173 ARG A CA 1
ATOM 1393 C C . ARG A 1 173 ? 10.212 10.977 -1.318 1.00 43.06 173 ARG A C 1
ATOM 1395 O O . ARG A 1 173 ? 10.382 11.472 -0.209 1.00 43.06 173 ARG A O 1
ATOM 1402 N N . ILE A 1 174 ? 9.916 9.691 -1.541 1.00 40.44 174 ILE A N 1
ATOM 1403 C CA . ILE A 1 174 ? 9.748 8.542 -0.631 1.00 40.44 174 ILE A CA 1
ATOM 1404 C C . ILE A 1 174 ? 8.403 8.487 0.110 1.00 40.44 174 ILE A C 1
ATOM 1406 O O . ILE A 1 174 ? 8.258 8.939 1.244 1.00 40.44 174 ILE A O 1
ATOM 1410 N N . ALA A 1 175 ? 7.434 7.830 -0.532 1.00 42.00 175 ALA A N 1
ATOM 1411 C CA . ALA A 1 175 ? 6.215 7.339 0.095 1.00 42.00 175 ALA A CA 1
ATOM 1412 C C . ALA A 1 175 ? 6.320 5.817 0.234 1.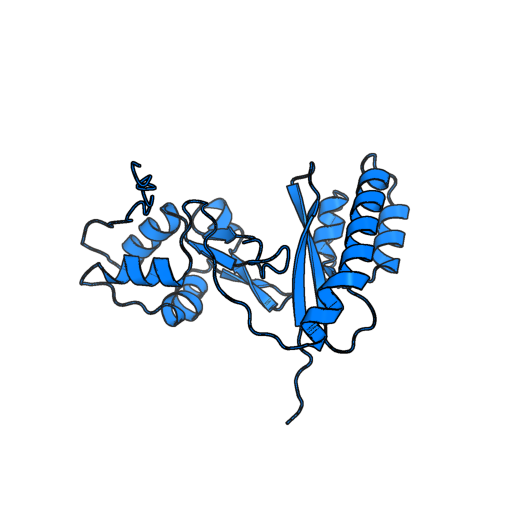00 42.00 175 ALA A C 1
ATOM 1414 O O . ALA A 1 175 ? 6.187 5.096 -0.751 1.00 42.00 175 ALA A O 1
ATOM 1415 N N . TYR A 1 176 ? 6.540 5.294 1.439 1.00 47.06 176 TYR A N 1
ATOM 1416 C CA . TYR A 1 176 ? 6.151 3.902 1.675 1.00 47.06 176 TYR A CA 1
ATOM 1417 C C . TYR A 1 176 ? 4.628 3.851 1.476 1.00 47.06 176 TYR A C 1
ATOM 1419 O O . TYR A 1 176 ? 3.962 4.705 2.067 1.00 47.06 176 TYR A O 1
ATOM 1427 N N . PRO A 1 177 ? 4.061 2.942 0.659 1.00 52.34 177 PRO A N 1
ATOM 1428 C CA . PRO A 1 177 ? 2.618 2.897 0.456 1.00 52.34 177 PRO A CA 1
ATOM 1429 C C . PRO A 1 177 ? 1.934 2.755 1.816 1.00 52.34 177 PRO A C 1
ATOM 1431 O O . PRO A 1 177 ? 2.135 1.763 2.519 1.00 52.34 177 PRO A O 1
ATOM 1434 N N . GLN A 1 178 ? 1.178 3.776 2.216 1.00 68.69 178 GLN A N 1
ATOM 1435 C CA . GLN A 1 178 ? 0.499 3.783 3.501 1.00 68.69 178 GLN A CA 1
ATOM 1436 C C . GLN A 1 178 ? -0.907 3.240 3.311 1.00 68.69 178 GLN A C 1
ATOM 1438 O O . GLN A 1 178 ? -1.659 3.686 2.444 1.00 68.69 178 GLN A O 1
ATOM 1443 N N . VAL A 1 179 ? -1.273 2.268 4.144 1.00 78.19 179 VAL A N 1
ATOM 1444 C CA . VAL A 1 179 ? -2.671 1.869 4.286 1.00 78.19 179 VAL A CA 1
ATOM 1445 C C . VAL A 1 179 ? -3.426 3.057 4.875 1.00 78.19 179 VAL A C 1
ATOM 1447 O O . VAL A 1 179 ? -3.116 3.505 5.983 1.00 78.19 179 VAL A O 1
ATOM 1450 N N . ARG A 1 180 ? -4.419 3.557 4.143 1.00 84.38 180 ARG A N 1
ATOM 1451 C CA . ARG A 1 180 ? -5.381 4.540 4.639 1.00 84.38 180 ARG A CA 1
ATOM 1452 C C . ARG A 1 180 ? -6.746 3.904 4.809 1.00 84.38 180 ARG A C 1
ATOM 1454 O O . ARG A 1 180 ? -7.128 3.006 4.059 1.00 84.38 180 ARG A O 1
ATOM 1461 N N . VAL A 1 181 ? -7.488 4.416 5.779 1.00 85.31 181 VAL A N 1
ATOM 1462 C CA . VAL A 1 181 ? -8.882 4.060 6.021 1.00 85.31 181 VAL A CA 1
ATOM 1463 C C . VAL A 1 181 ? -9.758 5.089 5.322 1.00 85.31 181 VAL A C 1
ATOM 1465 O O . VAL A 1 181 ? -9.635 6.290 5.564 1.00 85.31 181 VAL A O 1
ATOM 1468 N N . THR A 1 182 ? -10.631 4.630 4.433 1.00 86.62 182 THR A N 1
ATOM 1469 C CA . THR A 1 182 ? -11.612 5.508 3.789 1.00 86.62 182 THR A CA 1
ATOM 1470 C C . THR A 1 182 ? -12.757 5.809 4.760 1.00 86.62 182 THR A C 1
ATOM 1472 O O . THR A 1 182 ? -12.896 5.167 5.804 1.00 86.62 182 THR A O 1
ATOM 1475 N N . ARG A 1 183 ? -13.653 6.726 4.388 1.00 86.12 183 ARG A N 1
ATOM 1476 C CA . ARG A 1 183 ? -14.904 6.932 5.129 1.00 86.12 183 ARG A CA 1
ATOM 1477 C C . ARG A 1 183 ? -15.735 5.647 5.253 1.00 86.12 183 ARG A C 1
ATOM 1479 O O . ARG A 1 183 ? -16.163 5.305 6.349 1.00 86.12 183 ARG A O 1
ATOM 1486 N N . ALA A 1 184 ? -15.896 4.900 4.159 1.00 84.06 184 ALA A N 1
ATOM 1487 C CA . ALA A 1 184 ? -16.617 3.625 4.174 1.00 84.06 184 ALA A CA 1
ATOM 1488 C C . ALA A 1 184 ? -15.916 2.576 5.058 1.00 84.06 184 ALA A C 1
ATOM 1490 O O . ALA A 1 184 ? -16.573 1.779 5.724 1.00 84.06 184 ALA A O 1
ATOM 1491 N N . GLY A 1 185 ? -14.580 2.591 5.102 1.00 89.31 185 GLY A N 1
ATOM 1492 C CA . GLY A 1 185 ? -13.800 1.757 6.014 1.00 89.31 185 GLY A CA 1
ATOM 1493 C C . GLY A 1 185 ? -14.025 2.108 7.481 1.00 89.31 185 GLY A C 1
ATOM 1494 O O . GLY A 1 185 ? -14.156 1.204 8.301 1.00 89.31 185 GLY A O 1
ATOM 1495 N N . LEU A 1 186 ? -14.114 3.400 7.814 1.00 90.81 186 LEU A N 1
ATOM 1496 C CA . LEU A 1 186 ? -14.419 3.856 9.172 1.00 90.81 186 LEU A CA 1
ATOM 1497 C C . LEU A 1 186 ? -15.815 3.431 9.624 1.00 90.81 186 LEU A C 1
ATOM 1499 O O . LEU A 1 186 ? -15.962 2.924 10.733 1.00 90.81 186 LEU A O 1
ATOM 1503 N N . GLU A 1 187 ? -16.823 3.604 8.771 1.00 90.38 187 GLU A N 1
ATOM 1504 C CA . GLU A 1 187 ? -18.201 3.187 9.055 1.00 90.38 187 GLU A CA 1
ATOM 1505 C C . GLU A 1 187 ? -18.283 1.672 9.290 1.00 90.38 187 GLU A C 1
ATOM 1507 O O . GLU A 1 187 ? -18.903 1.203 10.246 1.00 90.38 187 GLU A O 1
ATOM 1512 N N . GLU A 1 188 ? -17.590 0.892 8.462 1.00 93.25 188 GLU A N 1
ATOM 1513 C CA . GLU A 1 188 ? -17.550 -0.559 8.593 1.00 93.25 188 GLU A CA 1
ATOM 1514 C C . GLU A 1 188 ? -16.778 -1.018 9.845 1.00 93.25 188 GLU A C 1
ATOM 1516 O O . GLU A 1 188 ? -17.210 -1.959 10.517 1.00 93.25 188 GLU A O 1
ATOM 1521 N N . LEU A 1 189 ? -15.671 -0.356 10.201 1.00 92.75 189 LEU A N 1
ATOM 1522 C CA . LEU A 1 189 ? -14.938 -0.617 11.446 1.00 92.75 189 LEU A CA 1
ATOM 1523 C C . LEU A 1 189 ? -15.787 -0.281 12.673 1.00 92.75 189 LEU A C 1
ATOM 1525 O O . LEU A 1 189 ? -15.895 -1.107 13.577 1.00 92.75 189 LEU A O 1
ATOM 1529 N N . HIS A 1 190 ? -16.433 0.886 12.684 1.00 92.56 190 HIS A N 1
ATOM 1530 C CA . HIS A 1 190 ? -17.330 1.317 13.760 1.00 92.56 190 HIS A CA 1
ATOM 1531 C C . HIS A 1 190 ? -18.452 0.297 13.983 1.00 92.56 190 HIS A C 1
ATOM 1533 O O . HIS A 1 190 ? -18.660 -0.166 15.105 1.00 92.56 190 HIS A O 1
ATOM 1539 N N . ARG A 1 191 ? -19.080 -0.172 12.897 1.00 92.31 191 ARG A N 1
ATOM 1540 C CA . ARG A 1 191 ? -20.111 -1.216 12.935 1.00 92.31 191 ARG A CA 1
ATOM 1541 C C . ARG A 1 191 ? -19.595 -2.550 13.486 1.00 92.31 191 ARG A C 1
ATOM 1543 O O . ARG A 1 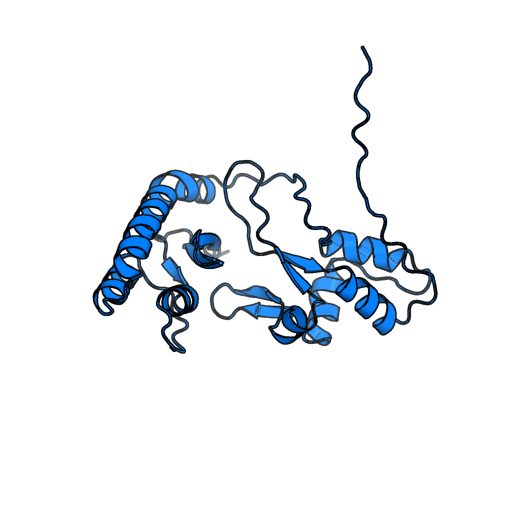191 ? -20.280 -3.182 14.287 1.00 92.31 191 ARG A O 1
ATOM 1550 N N . ARG A 1 192 ? -18.412 -3.011 13.060 1.00 92.38 192 ARG A N 1
ATOM 1551 C CA . ARG A 1 192 ? -17.825 -4.294 13.509 1.00 92.38 192 ARG A CA 1
ATOM 1552 C C . ARG A 1 192 ? -17.364 -4.271 14.959 1.00 92.38 192 ARG A C 1
ATOM 1554 O O . ARG A 1 192 ? -17.450 -5.294 15.632 1.00 92.38 192 ARG A O 1
ATOM 1561 N N . LEU A 1 193 ? -16.899 -3.116 15.422 1.00 90.75 193 LEU A N 1
ATOM 1562 C CA . LEU A 1 193 ? -16.483 -2.891 16.803 1.00 90.75 193 LEU A CA 1
ATOM 1563 C C . LEU A 1 193 ? -17.673 -2.630 17.740 1.00 90.75 193 LEU A C 1
ATOM 1565 O O . LEU A 1 193 ? -17.480 -2.487 18.943 1.00 90.75 193 LEU A O 1
ATOM 1569 N N . GLY A 1 194 ? -18.902 -2.618 17.209 1.00 91.00 194 GLY A N 1
ATOM 1570 C CA . GLY A 1 194 ? -20.125 -2.479 17.995 1.00 91.00 194 GLY A CA 1
ATOM 1571 C C . GLY A 1 194 ? -20.406 -1.048 18.443 1.00 91.00 194 GLY A C 1
ATOM 1572 O O . GLY A 1 194 ? -21.050 -0.861 19.472 1.00 91.00 194 GLY A O 1
ATOM 1573 N N . GLY A 1 195 ? -19.919 -0.057 17.696 1.00 89.44 195 GLY A N 1
ATOM 1574 C CA . GLY A 1 195 ? -20.162 1.351 17.971 1.00 89.44 195 GLY A CA 1
ATOM 1575 C C . GLY A 1 195 ? -21.651 1.686 18.057 1.00 89.44 195 GLY A C 1
ATOM 1576 O O . GLY A 1 195 ? -22.484 1.126 17.341 1.00 89.44 195 GLY A O 1
ATOM 1577 N N . ILE A 1 196 ? -21.980 2.599 18.964 1.00 86.00 196 ILE A N 1
ATOM 1578 C CA . ILE A 1 196 ? -23.360 2.967 19.310 1.00 86.00 196 ILE A CA 1
ATOM 1579 C C . ILE A 1 196 ? -23.638 4.457 19.124 1.00 86.00 196 ILE A C 1
ATOM 1581 O O . ILE A 1 196 ? -24.798 4.862 19.036 1.00 86.00 196 ILE A O 1
ATOM 1585 N N . ALA A 1 197 ? -22.592 5.280 19.097 1.00 83.38 197 ALA A N 1
ATOM 1586 C CA . ALA A 1 197 ? -22.696 6.709 18.877 1.00 83.38 197 ALA A CA 1
ATOM 1587 C C . ALA A 1 197 ? -22.659 7.024 17.379 1.00 83.38 197 ALA A C 1
ATOM 1589 O O . ALA A 1 197 ? -22.183 6.233 16.563 1.00 83.38 197 ALA A O 1
ATOM 1590 N N . ALA A 1 198 ? -23.149 8.207 17.008 1.00 82.06 198 ALA A N 1
ATOM 1591 C CA . ALA A 1 198 ? -22.966 8.700 15.653 1.00 82.06 198 ALA A CA 1
ATOM 1592 C C . ALA A 1 198 ? -21.465 8.863 15.371 1.00 82.06 198 ALA A C 1
ATOM 1594 O O . ALA A 1 198 ? -20.741 9.499 16.139 1.00 82.06 198 ALA A O 1
ATOM 1595 N N . LEU A 1 199 ? -21.001 8.282 14.265 1.00 82.31 199 LEU A N 1
ATOM 1596 C CA . LEU A 1 199 ? -19.616 8.408 13.841 1.00 82.31 199 LEU A CA 1
ATOM 1597 C C . LEU A 1 199 ? -19.379 9.833 13.324 1.00 82.31 199 LEU A C 1
ATOM 1599 O O . LEU A 1 199 ? -19.772 10.187 12.213 1.00 82.31 199 LEU A O 1
ATOM 1603 N N . HIS A 1 200 ? -18.740 10.660 14.146 1.00 75.81 200 HIS A N 1
ATOM 1604 C CA . HIS A 1 200 ? -18.348 12.015 13.777 1.00 75.81 200 HIS A CA 1
ATOM 1605 C C . HIS A 1 200 ? -16.981 11.991 13.097 1.00 75.81 200 HIS A C 1
ATOM 1607 O O . HIS A 1 200 ? -15.938 12.100 13.747 1.00 75.81 200 HIS A O 1
ATOM 1613 N N . VAL A 1 201 ? -17.008 11.825 11.777 1.00 69.31 201 VAL A N 1
ATOM 1614 C CA . VAL A 1 201 ? -15.857 12.101 10.919 1.00 69.31 201 VAL A CA 1
ATOM 1615 C C . VAL A 1 201 ? -15.829 13.614 10.733 1.00 69.31 201 VAL A C 1
ATOM 1617 O O . VAL A 1 201 ? -16.664 14.156 10.012 1.00 69.31 201 VAL A O 1
ATOM 1620 N N . ASP A 1 202 ? -14.956 14.313 11.460 1.00 57.28 202 ASP A N 1
ATOM 1621 C CA . ASP A 1 202 ? -14.776 15.741 11.213 1.00 57.28 202 ASP A CA 1
ATOM 1622 C C . ASP A 1 202 ? -14.208 15.887 9.800 1.00 57.28 202 ASP A C 1
ATOM 1624 O O . ASP A 1 202 ? -13.091 15.434 9.537 1.00 57.28 202 ASP A O 1
ATOM 1628 N N . ASP A 1 203 ? -14.948 16.542 8.906 1.00 43.66 203 ASP A N 1
ATOM 1629 C CA . ASP A 1 203 ? -14.376 17.101 7.686 1.00 43.66 203 ASP A CA 1
ATOM 1630 C C . ASP A 1 203 ? -13.400 18.196 8.143 1.00 43.66 203 ASP A C 1
ATOM 1632 O O . ASP A 1 203 ? -13.771 19.359 8.309 1.00 43.66 203 ASP A O 1
ATOM 1636 N N . HIS A 1 204 ? -12.153 17.835 8.454 1.00 35.50 204 HIS A N 1
ATOM 1637 C CA . HIS A 1 204 ? -11.082 18.804 8.666 1.00 35.50 204 HIS A CA 1
ATOM 1638 C C . HIS A 1 204 ? -10.749 19.465 7.322 1.00 35.50 204 HIS A C 1
ATOM 1640 O O . HIS A 1 204 ? -9.696 19.237 6.743 1.00 35.50 204 HIS A O 1
ATOM 1646 N N . HIS A 1 205 ? -11.644 20.330 6.847 1.00 31.02 205 HIS A N 1
ATOM 1647 C CA . HIS A 1 205 ? -11.266 21.480 6.049 1.00 31.02 205 HIS A CA 1
ATOM 1648 C C . HIS A 1 205 ? -10.787 22.555 7.029 1.00 31.02 205 HIS A C 1
ATOM 1650 O O . HIS A 1 205 ? -11.621 23.209 7.665 1.00 31.02 205 HIS A O 1
ATOM 1656 N N . PRO A 1 206 ? -9.474 22.799 7.183 1.00 31.73 206 PRO A N 1
ATOM 1657 C CA . PRO A 1 206 ? -9.050 24.092 7.679 1.00 31.73 206 PRO A CA 1
ATOM 1658 C C . PRO A 1 206 ? -9.517 25.120 6.645 1.00 31.73 206 PRO A C 1
ATOM 1660 O O . PRO A 1 206 ? -8.938 25.250 5.569 1.00 31.73 206 PRO A O 1
ATOM 1663 N N . GLN A 1 207 ? -10.604 25.829 6.950 1.00 28.06 207 GLN A N 1
ATOM 1664 C CA . GLN A 1 207 ? -10.901 27.080 6.270 1.00 28.06 207 GLN A CA 1
ATOM 1665 C C . GLN A 1 207 ? -9.678 27.971 6.481 1.00 28.06 207 GLN A C 1
ATOM 1667 O O . GLN A 1 207 ? -9.368 28.351 7.612 1.00 28.06 207 GLN A O 1
ATOM 1672 N N . LEU A 1 208 ? -8.942 28.226 5.399 1.00 31.52 208 LEU A N 1
ATOM 1673 C CA . LEU A 1 208 ? -7.912 29.249 5.344 1.00 31.52 208 LEU A CA 1
ATOM 1674 C C . LEU A 1 208 ? -8.572 30.562 5.762 1.00 31.52 208 LEU A C 1
ATOM 1676 O O . LEU A 1 208 ? -9.299 31.182 4.991 1.00 31.52 208 LEU A O 1
ATOM 1680 N N . ILE A 1 209 ? -8.349 30.959 7.012 1.00 34.34 209 ILE A N 1
ATOM 1681 C CA . ILE A 1 209 ? -8.591 32.325 7.443 1.00 34.34 209 ILE A CA 1
ATOM 1682 C C . ILE A 1 209 ? -7.528 33.144 6.716 1.00 34.34 209 ILE A C 1
ATOM 1684 O O . ILE A 1 209 ? -6.362 33.147 7.113 1.00 34.34 209 ILE A O 1
ATOM 1688 N N . GLU A 1 210 ? -7.906 33.774 5.606 1.00 31.22 210 GLU A N 1
ATOM 1689 C CA . GLU A 1 210 ? -7.079 34.811 5.005 1.00 31.22 210 GLU A CA 1
ATOM 1690 C C . GLU A 1 210 ? -6.904 35.926 6.046 1.00 31.22 210 GLU A C 1
ATOM 1692 O O . GLU A 1 210 ? -7.899 36.408 6.600 1.00 31.22 210 GLU A O 1
ATOM 1697 N N . PRO A 1 211 ? -5.668 36.340 6.373 1.00 32.69 211 PRO A N 1
ATOM 1698 C CA . PRO A 1 211 ? -5.478 37.521 7.189 1.00 32.69 211 PRO A CA 1
ATOM 1699 C C . PRO A 1 211 ? -5.883 38.734 6.350 1.00 32.69 211 PRO A C 1
ATOM 1701 O O . PRO A 1 211 ? -5.171 39.136 5.430 1.00 32.69 211 PRO A O 1
ATOM 1704 N N . THR A 1 212 ? -7.045 39.304 6.660 1.00 39.81 212 THR A N 1
ATOM 1705 C CA . THR A 1 212 ? -7.461 40.609 6.148 1.00 39.81 212 THR A CA 1
ATOM 1706 C C . THR A 1 212 ? -6.418 41.647 6.561 1.00 39.81 212 THR A C 1
ATOM 1708 O O . THR A 1 212 ? -6.139 41.805 7.753 1.00 39.81 212 THR A O 1
ATOM 1711 N N . ALA A 1 213 ? -5.821 42.297 5.562 1.00 47.75 213 ALA A N 1
ATOM 1712 C CA . ALA A 1 213 ? -4.949 43.458 5.721 1.00 47.75 213 ALA A CA 1
ATOM 1713 C C . ALA A 1 213 ? -5.716 44.694 6.214 1.00 47.75 213 ALA A C 1
ATOM 1715 O O . ALA A 1 213 ? -6.930 44.799 5.914 1.00 47.75 213 ALA A O 1
#

Radius of gyration: 20.05 Å; chains: 1; bounding box: 48×58×53 Å

pLDDT: mean 72.29, std 18.58, range [28.06, 93.38]

InterPro domains:
  IPR005039 Antirepressor protein, C-terminal [PF03374] (105-194)

Sequence (213 aa):
MSDEPRTVVVPFRWTGHGIDIRAVLTDGDSEPRFVGPDIYTALELIDDNRDLLTVAEVVALVNRFPNEQRLEFLVWFDEIRQELVDGVFYAIVTRTPFGRGPVDDGHHSISEAADILSRDPVIRVSRDELFRDLLRDYGWTMREPITGAWIPTDRATNAGWLARDQTRGRTDRIAYPQVRVTRAGLEELHRRLGGIAALHVDDHHPQLIEPTA